Protein 4QXA (pdb70)

Secondary structure (DSSP, 8-state):
-EEEEEEEESTTSSHHHHHHHHHH-----------S-EEEEEEEEETTEEEEEEEEE---SGGGHHHHGGGTTT-SEEEEEEETT-HHHHHTHHHHHHHHHHHH--S-TTTS-EEEEEE-TT-SS-SS-HHHHHHHHHTTT---EEE--TTT-TTHHHHHHHHHHHHHHHT-/-EEEEEEEEEEE-SSSSSPPEEEEEEEEESSS-EEEEEEEGGGTTT-S-TTTGGG-GGGGT-EEEEGGGEEEEEEE--TTS--EEEEEETT----PPEE--SSSHHHHHHHHHHHHHTTT-EEES-TTSSGGG-B---EEEEEEE--

GO terms:
  GO:0042470 melanosome (C, IDA)
  GO:0030659 cytoplasmic vesicle membrane (C, IDA)
  GO:0005515 protein binding (F, IPI)
  GO:0042802 identical protein binding (F, IPI)

Sequence (319 aa):
SLFKIILLGDGGVGKSSLMNRYVTNKFDSQLFHTIGVEFLNKDLEVDGHFVTMQIWDTAGLERFRSLRTPFYRGSDCCLLTFSVDDSQSFQNLSNWKKEFIYYADVKEPESFPFVILGNKTDIKERQVSTEEAQAWCKDNGDYPYFETSAKDSTNVAAAFEEAVRRILATEDATLLYGKNNVLVQPRDDMEAVPGYLSLHQTADVMTLKWTPNQLMNGSVGDLDYEKSVYWDYAVTIRLEEIVYLHCHQQVDSGGTVVLVSQDGIQRPPFRFPKGGHLLQFLSCLENGLLPHGQLDPPLWSQRGKGKVATDYVFRIIYP

Nearest PDB structures (foldseek):
  4qxa-assembly1_A  TM=1.006E+00  e=5.273E-38  Mus musculus
  7e1t-assembly1_A  TM=9.951E-01  e=3.817E-35  Homo sapiens
  1yzl-assembly1_A  TM=9.932E-01  e=1.443E-34  Mus musculus
  2ocb-assembly1_A  TM=9.971E-01  e=3.477E-31  Homo sapiens
  5z2m-assembly1_A  TM=9.852E-01  e=1.275E-26  Mus musculus

Radius of gyration: 20.7 Å; Cα contacts (8 Å, |Δi|>4): 651; chains: 2; bounding box: 40×55×55 Å

Organism: Mus musculus (NCBI:txid10090)

InterPro domains:
  IPR001806 Small GTPase [PF00071] (9-173)
  IPR001806 Small GTPase [PS51421] (3-201)
  IPR001806 Small GTPase [SM00174] (10-175)
  IPR005225 Small GTP-binding domain [TIGR00231] (8-167)
  IPR027417 P-loop containing nucleoside triphosphate hydrolase [G3DSA:3.40.50.300] (2-179)
  IPR027417 P-loop containing nucleoside triphosphate hydrolase [SSF52540] (5-193)
  IPR041824 Rab9 [cd04116] (3-172)

Solvent-accessible surface area: 16841 Å² total; per-residue (Å²): 122,89,10,28,0,0,0,0,0,23,25,47,1,11,11,39,30,0,4,58,37,21,37,60,112,144,80,88,97,119,179,82,95,19,9,4,3,23,17,25,78,64,77,23,117,5,97,65,93,150,5,37,0,24,0,17,2,1,1,9,54,158,161,9,112,85,41,6,13,88,43,0,157,57,10,48,0,0,0,0,0,0,2,0,46,47,38,106,0,22,122,31,0,42,92,17,28,142,28,0,43,167,70,2,107,34,201,113,46,127,61,20,5,0,0,0,0,0,4,61,38,57,54,175,116,86,113,2,48,43,122,87,0,98,52,41,4,154,111,44,44,111,20,32,35,37,29,0,0,2,122,80,48,56,66,4,49,43,1,0,63,32,0,0,93,71,11,24,57,64,115,163,110,73,21,36,0,1,17,3,34,0,55,10,66,43,154,134,109,50,130,36,10,52,0,24,1,5,0,51,36,98,74,105,43,7,33,2,84,1,17,0,13,47,6,52,34,58,71,33,37,140,158,70,84,137,197,18,107,69,106,119,53,35,33,92,6,114,5,85,72,5,40,90,1,82,0,62,37,92,131,114,30,7,1,18,1,46,4,59,6,137,87,55,102,170,56,57,64,8,111,4,38,137,40,54,41,3,92,33,3,0,45,19,0,20,109,10,17,94,114,125,2,69,0,66,29,28,33,210,22,156,193,2,154,19,165,158,75,27,51,22,77,3,118,11,54,120,137

Structure (mmCIF, N/CA/C/O backbone):
data_4QXA
#
_entry.id   4QXA
#
_cell.length_a   52.776
_cell.length_b   59.944
_cell.length_c   127.840
_cell.angle_alpha   90.000
_cell.angle_beta   90.000
_cell.angle_gamma   90.000
#
_symmetry.space_group_name_H-M   'P 21 21 21'
#
loop_
_entity.id
_entity.type
_entity.pdbx_description
1 polymer 'Ras-related protein Rab-9A'
2 polymer 'Small G protein signaling modulator 1'
3 non-polymer "GUANOSINE-5'-TRIPHOSPHATE"
4 non-polymer 'MAGNESIUM ION'
5 water water
#
loop_
_atom_site.group_PDB
_atom_site.id
_atom_site.type_symbol
_atom_site.label_atom_id
_atom_site.label_alt_id
_atom_site.label_comp_id
_atom_site.label_asym_id
_atom_site.label_entity_id
_atom_site.label_seq_id
_atom_site.pdbx_PDB_ins_code
_atom_site.Cartn_x
_atom_site.Cartn_y
_atom_site.Cartn_z
_atom_site.occupancy
_atom_site.B_iso_or_equiv
_atom_site.auth_seq_id
_atom_site.auth_comp_id
_atom_site.auth_asym_id
_atom_site.auth_atom_id
_atom_site.pdbx_PDB_model_num
ATOM 1 N N . SER A 1 7 ? 11.441 35.507 -17.256 1.00 88.16 6 SER A N 1
ATOM 2 C CA . SER A 1 7 ? 11.500 34.182 -17.866 1.00 95.22 6 SER A CA 1
ATOM 3 C C . SER A 1 7 ? 10.233 33.363 -17.582 1.00 87.44 6 SER A C 1
ATOM 4 O O . SER A 1 7 ? 9.098 33.842 -17.779 1.00 71.22 6 SER A O 1
ATOM 7 N N . LEU A 1 8 ? 10.451 32.131 -17.115 1.00 76.14 7 LEU A N 1
ATOM 8 C CA . LEU A 1 8 ? 9.383 31.184 -16.819 1.00 68.49 7 LEU A CA 1
ATOM 9 C C . LEU A 1 8 ? 9.177 31.071 -15.305 1.00 55.04 7 LEU A C 1
ATOM 10 O O . LEU A 1 8 ? 10.082 30.656 -14.585 1.00 50.70 7 LEU A O 1
ATOM 15 N N . PHE A 1 9 ? 7.989 31.432 -14.825 1.00 43.37 8 PHE A N 1
ATOM 16 C CA . PHE A 1 9 ? 7.741 31.482 -13.383 1.00 41.03 8 PHE A CA 1
ATOM 17 C C . PHE A 1 9 ? 6.862 30.316 -12.930 1.00 45.46 8 PHE A C 1
ATOM 18 O O . PHE A 1 9 ? 5.646 30.333 -13.137 1.00 45.44 8 PHE A O 1
ATOM 26 N N . LYS A 1 10 ? 7.480 29.323 -12.296 1.00 33.75 9 LYS A N 1
ATOM 27 C CA . LYS A 1 10 ? 6.754 28.140 -11.839 1.00 34.47 9 LYS A CA 1
ATOM 28 C C . LYS A 1 10 ? 6.054 28.350 -10.480 1.00 37.27 9 LYS A C 1
ATOM 29 O O . LYS A 1 10 ? 6.675 28.694 -9.468 1.00 34.07 9 LYS A O 1
ATOM 35 N N . ILE A 1 11 ? 4.739 28.153 -10.502 1.00 39.53 10 ILE A N 1
ATOM 36 C CA . ILE A 1 11 ? 3.868 28.339 -9.356 1.00 35.26 10 ILE A CA 1
ATOM 37 C C . ILE A 1 11 ? 3.135 27.024 -9.079 1.00 42.45 10 ILE A C 1
ATOM 38 O O . ILE A 1 11 ? 2.512 26.441 -9.972 1.00 45.34 10 ILE A O 1
ATOM 43 N N . ILE A 1 12 ? 3.223 26.548 -7.842 1.00 35.55 11 ILE A N 1
ATOM 44 C CA . ILE A 1 12 ? 2.614 25.279 -7.479 1.00 32.24 11 ILE A CA 1
ATOM 45 C C . ILE A 1 12 ? 1.482 25.423 -6.458 1.00 29.07 11 ILE A C 1
ATOM 46 O O . ILE A 1 12 ? 1.608 26.128 -5.465 1.00 32.08 11 ILE A O 1
ATOM 51 N N . LEU A 1 13 ? 0.375 24.745 -6.712 1.00 29.77 12 LEU A N 1
ATOM 52 C CA . LEU A 1 13 ? -0.746 24.718 -5.779 1.00 28.52 12 LEU A CA 1
ATOM 53 C C . LEU A 1 13 ? -0.708 23.500 -4.859 1.00 36.66 12 LEU A C 1
ATOM 54 O O . LEU A 1 13 ? -0.737 22.375 -5.329 1.00 33.05 12 LEU A O 1
ATOM 59 N N . LEU A 1 14 ? -0.669 23.743 -3.553 1.00 29.61 13 LEU A N 1
ATOM 60 C CA . LEU A 1 14 ? -0.745 22.691 -2.542 1.00 32.57 13 LEU A CA 1
ATOM 61 C C . LEU A 1 14 ? -1.910 22.958 -1.602 1.00 32.53 13 LEU A C 1
ATOM 62 O O . LEU A 1 14 ? -2.366 24.095 -1.459 1.00 33.88 13 LEU A O 1
ATOM 67 N N . GLY A 1 15 ? -2.396 21.907 -0.958 1.00 26.61 14 GLY A N 1
ATOM 68 C CA . GLY A 1 15 ? -3.570 22.039 -0.121 1.00 27.78 14 GLY A CA 1
ATOM 69 C C . GLY A 1 15 ? -4.373 20.764 -0.056 1.00 30.33 14 GLY A C 1
ATOM 70 O O . GLY A 1 15 ? -4.295 19.949 -0.974 1.00 30.66 14 GLY A O 1
ATOM 71 N N . ASP A 1 16 ? -5.141 20.597 1.022 1.00 31.31 15 ASP A N 1
ATOM 72 C CA . ASP A 1 16 ? -5.927 19.385 1.244 1.00 27.00 15 ASP A CA 1
ATOM 73 C C . ASP A 1 16 ? -6.787 19.053 0.043 1.00 30.41 15 ASP A C 1
ATOM 74 O O . ASP A 1 16 ? -7.121 19.941 -0.756 1.00 27.21 15 ASP A O 1
ATOM 79 N N . GLY A 1 17 ? -7.128 17.774 -0.083 1.00 23.98 16 GLY A N 1
ATOM 80 C CA . GLY A 1 17 ? -8.052 17.329 -1.107 1.00 28.79 16 GLY A CA 1
ATOM 81 C C . GLY A 1 17 ? -9.349 18.111 -0.989 1.00 37.17 16 GLY A C 1
ATOM 82 O O . GLY A 1 17 ? -9.867 18.300 0.118 1.00 33.37 16 GLY A O 1
ATOM 83 N N . GLY A 1 18 ? -9.835 18.616 -2.123 1.00 26.94 17 GLY A N 1
ATOM 84 C CA . GLY A 1 18 ? -11.157 19.204 -2.203 1.00 25.79 17 GLY A CA 1
ATOM 85 C C . GLY A 1 18 ? -11.220 20.691 -1.861 1.00 30.53 17 GLY A C 1
ATOM 86 O O . GLY A 1 18 ? -12.302 21.259 -1.854 1.00 32.42 17 GLY A O 1
ATOM 87 N N . VAL A 1 19 ? -10.090 21.327 -1.564 1.00 25.34 18 VAL A N 1
ATOM 88 C CA . VAL A 1 19 ? -10.130 22.761 -1.203 1.00 33.90 18 VAL A CA 1
ATOM 89 C C . VAL A 1 19 ? -10.334 23.677 -2.405 1.00 38.68 18 VAL A C 1
ATOM 90 O O . VAL A 1 19 ? -10.697 24.832 -2.242 1.00 45.27 18 VAL A O 1
ATOM 94 N N . GLY A 1 20 ? -10.106 23.154 -3.607 1.00 35.35 19 GLY A N 1
ATOM 95 C CA . GLY A 1 20 ? -10.405 23.894 -4.809 1.00 30.48 19 GLY A CA 1
ATOM 96 C C . GLY A 1 20 ? -9.193 24.261 -5.642 1.00 29.46 19 GLY A C 1
ATOM 97 O O . GLY A 1 20 ? -9.289 25.185 -6.443 1.00 33.93 19 GLY A O 1
ATOM 98 N N . LYS A 1 21 ? -8.074 23.544 -5.475 1.00 33.09 20 LYS A N 1
ATOM 99 C CA . LYS A 1 21 ? -6.845 23.797 -6.262 1.00 28.84 20 LYS A CA 1
ATOM 100 C C . LYS A 1 21 ? -7.079 23.727 -7.786 1.00 33.76 20 LYS A C 1
ATOM 101 O O . LYS A 1 21 ? -6.712 24.639 -8.535 1.00 27.42 20 LYS A O 1
ATOM 107 N N . SER A 1 22 ? -7.729 22.659 -8.238 1.00 27.48 21 SER A N 1
ATOM 108 C CA . SER A 1 22 ? -7.979 22.501 -9.659 1.00 30.64 21 SER A CA 1
ATOM 109 C C . SER A 1 22 ? -8.960 23.542 -10.179 1.00 35.20 21 SER A C 1
ATOM 110 O O . SER A 1 22 ? -8.809 24.054 -11.289 1.00 34.47 21 SER A O 1
ATOM 113 N N . SER A 1 23 ? -9.974 23.825 -9.372 1.00 30.07 22 SER A N 1
ATOM 114 C CA . SER A 1 23 ? -10.948 24.845 -9.700 1.00 32.23 22 SER A CA 1
ATOM 115 C C . SER A 1 23 ? -10.304 26.221 -9.826 1.00 36.90 22 SER A C 1
ATOM 116 O O . SER A 1 23 ? -10.675 27.004 -10.696 1.00 34.62 22 SER A O 1
ATOM 119 N N . LEU A 1 24 ? -9.335 26.506 -8.969 1.00 32.28 23 LEU A N 1
ATOM 120 C CA . LEU A 1 24 ? -8.657 27.798 -9.030 1.00 38.93 23 LEU A CA 1
ATOM 121 C C . LEU A 1 24 ? -7.850 27.950 -10.333 1.00 30.95 23 LEU A C 1
ATOM 122 O O . LEU A 1 24 ? -7.957 28.962 -11.022 1.00 41.81 23 LEU A O 1
ATOM 127 N N . MET A 1 25 ? -7.047 26.944 -10.657 1.00 31.36 24 MET A N 1
ATOM 128 C CA . MET A 1 25 ? -6.276 26.937 -11.894 1.00 36.68 24 MET A CA 1
ATOM 129 C C . MET A 1 25 ? -7.194 27.090 -13.103 1.00 33.46 24 MET A C 1
ATOM 130 O O . MET A 1 25 ? -6.931 27.898 -13.958 1.00 38.76 24 MET A O 1
ATOM 135 N N . ASN A 1 26 ? -8.281 26.330 -13.146 1.00 32.75 25 ASN A N 1
ATOM 136 C CA . ASN A 1 26 ? -9.190 26.390 -14.277 1.00 42.31 25 ASN A CA 1
ATOM 137 C C . ASN A 1 26 ? -9.968 27.697 -14.381 1.00 42.89 25 ASN A C 1
ATOM 138 O O . ASN A 1 26 ? -10.247 28.167 -15.490 1.00 49.30 25 ASN A O 1
ATOM 143 N N . ARG A 1 27 ? -10.304 28.294 -13.236 1.00 36.33 26 ARG A N 1
ATOM 144 C CA . ARG A 1 27 ? -10.974 29.596 -13.247 1.00 36.59 26 ARG A CA 1
ATOM 145 C C . ARG A 1 27 ? -10.036 30.678 -13.785 1.00 41.48 26 ARG A C 1
ATOM 146 O O . ARG A 1 27 ? -10.440 31.536 -14.578 1.00 38.68 26 ARG A O 1
ATOM 154 N N . TYR A 1 28 ? -8.786 30.627 -13.342 1.00 39.58 27 TYR A N 1
ATOM 155 C CA . TYR A 1 28 ? -7.809 31.637 -13.715 1.00 48.22 27 TYR A CA 1
ATOM 156 C C . TYR A 1 28 ? -7.413 31.514 -15.185 1.00 49.74 27 TYR A C 1
ATOM 157 O O . TYR A 1 28 ? -7.280 32.509 -15.876 1.00 46.86 27 TYR A O 1
ATOM 166 N N . VAL A 1 29 ? -7.223 30.290 -15.653 1.00 46.21 28 VAL A N 1
ATOM 167 C CA . VAL A 1 29 ? -6.658 30.081 -16.969 1.00 46.22 28 VAL A CA 1
ATOM 168 C C . VAL A 1 29 ? -7.736 30.082 -18.047 1.00 50.78 28 VAL A C 1
ATOM 169 O O . VAL A 1 29 ? -7.516 30.613 -19.134 1.00 47.99 28 VAL A O 1
ATOM 173 N N . THR A 1 30 ? -8.897 29.499 -17.746 1.00 45.10 29 THR A N 1
ATOM 174 C CA . THR A 1 30 ? -9.917 29.274 -18.771 1.00 43.35 29 THR A CA 1
ATOM 175 C C . THR A 1 30 ? -11.247 29.933 -18.462 1.00 43.30 29 THR A C 1
ATOM 176 O O . THR A 1 30 ? -12.198 29.778 -19.223 1.00 44.15 29 THR A O 1
ATOM 180 N N . ASN A 1 31 ? -11.314 30.658 -17.346 1.00 46.17 30 ASN A N 1
ATOM 181 C CA . ASN A 1 31 ? -12.535 31.362 -16.931 1.00 49.82 30 ASN A CA 1
ATOM 182 C C . ASN A 1 31 ? -13.761 30.450 -16.836 1.00 48.38 30 ASN A C 1
ATOM 183 O O . ASN A 1 31 ? -14.895 30.869 -17.097 1.00 55.24 30 ASN A O 1
ATOM 188 N N . LYS A 1 32 ? -13.524 29.202 -16.452 1.00 46.34 31 LYS A N 1
ATOM 189 C CA . LYS A 1 32 ? -14.599 28.227 -16.360 1.00 53.61 31 LYS A CA 1
ATOM 190 C C . LYS A 1 32 ? -14.652 27.569 -14.977 1.00 46.85 31 LYS A C 1
ATOM 191 O O . LYS A 1 32 ? -13.630 27.434 -14.311 1.00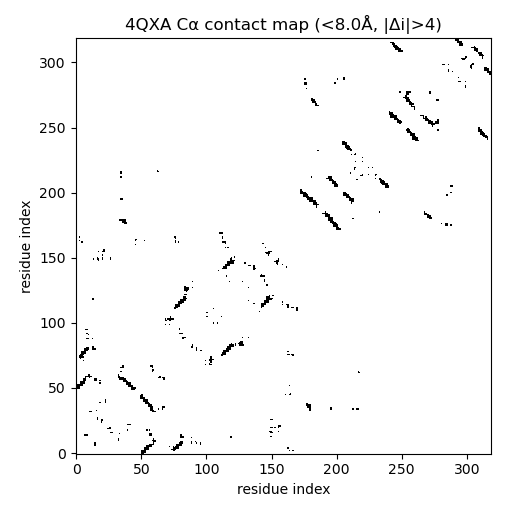 40.54 31 LYS A O 1
ATOM 197 N N . PHE A 1 33 ? -15.851 27.176 -14.553 1.00 43.87 32 PHE A N 1
ATOM 198 C CA . PHE A 1 33 ? -16.041 26.497 -13.278 1.00 44.14 32 PHE A CA 1
ATOM 199 C C . PHE A 1 33 ? -16.889 25.234 -13.436 1.00 41.19 32 PHE A C 1
ATOM 200 O O . PHE A 1 33 ? -17.967 25.269 -14.028 1.00 42.28 32 PHE A O 1
ATOM 208 N N . ASP A 1 34 ? -16.404 24.135 -12.865 1.00 40.52 33 ASP A N 1
ATOM 209 C CA . ASP A 1 34 ? -17.126 22.868 -12.843 1.00 44.31 33 ASP A CA 1
ATOM 210 C C . ASP A 1 34 ? -17.438 22.435 -11.403 1.00 42.28 33 ASP A C 1
ATOM 211 O O . ASP A 1 34 ? -16.558 22.404 -10.556 1.00 38.48 33 ASP A O 1
ATOM 216 N N . SER A 1 35 ? -18.687 22.085 -11.132 1.00 41.24 34 SER A N 1
ATOM 217 C CA . SER A 1 35 ? -19.071 21.693 -9.782 1.00 48.26 34 SER A CA 1
ATOM 218 C C . SER A 1 35 ? -18.682 20.250 -9.430 1.00 51.67 34 SER A C 1
ATOM 219 O O . SER A 1 35 ? -18.795 19.839 -8.272 1.00 48.21 34 SER A O 1
ATOM 222 N N . GLN A 1 36 ? -18.216 19.495 -10.423 1.00 46.05 35 GLN A N 1
ATOM 223 C CA . GLN A 1 36 ? -18.066 18.040 -10.300 1.00 47.32 35 GLN A CA 1
ATOM 224 C C . GLN A 1 36 ? -16.955 17.562 -9.347 1.00 49.04 35 GLN A C 1
ATOM 225 O O . GLN A 1 36 ? -15.922 18.218 -9.190 1.00 45.16 35 GLN A O 1
ATOM 231 N N . LEU A 1 37 ? -17.181 16.399 -8.733 1.00 43.41 36 LEU A N 1
ATOM 232 C CA . LEU A 1 37 ? -16.239 15.791 -7.790 1.00 38.66 36 LEU A CA 1
ATOM 233 C C . LEU A 1 37 ? -15.222 14.862 -8.444 1.00 36.25 36 LEU A C 1
ATOM 234 O O . LEU A 1 37 ? -15.572 13.802 -8.948 1.00 46.47 36 LEU A O 1
ATOM 239 N N . PHE A 1 38 ? -13.960 15.269 -8.443 1.00 38.63 37 PHE A N 1
ATOM 240 C CA . PHE A 1 38 ? -12.889 14.380 -8.863 1.00 34.54 37 PHE A CA 1
ATOM 241 C C . PHE A 1 38 ? -11.581 14.751 -8.175 1.00 32.70 37 PHE A C 1
ATOM 242 O O . PHE A 1 38 ? -11.081 15.874 -8.293 1.00 33.10 37 PHE A O 1
ATOM 250 N N . HIS A 1 39 ? -11.019 13.793 -7.459 1.00 26.01 38 HIS A N 1
ATOM 251 C CA . HIS A 1 39 ? -9.723 14.006 -6.830 1.00 29.88 38 HIS A CA 1
ATOM 252 C C . HIS A 1 39 ? -8.632 13.888 -7.881 1.00 26.11 38 HIS A C 1
ATOM 253 O O . HIS A 1 39 ? -8.551 12.895 -8.576 1.00 27.98 38 HIS A O 1
ATOM 260 N N . THR A 1 40 ? -7.798 14.900 -7.989 1.00 29.81 39 THR A N 1
ATOM 261 C CA . THR A 1 40 ? -6.648 14.851 -8.869 1.00 25.23 39 THR A CA 1
ATOM 262 C C . THR A 1 40 ? -5.723 13.749 -8.423 1.00 31.86 39 THR A C 1
ATOM 263 O O . T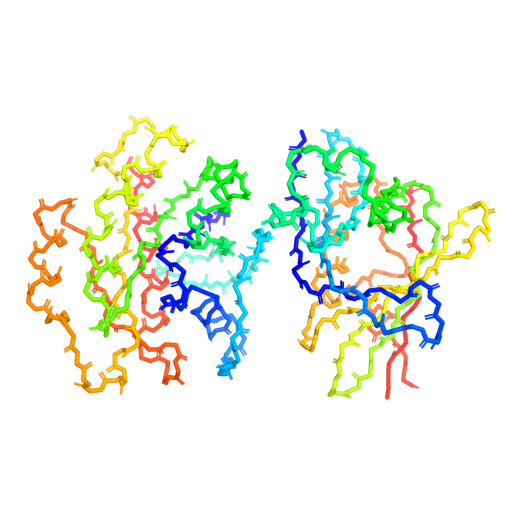HR A 1 40 ? -5.431 13.602 -7.256 1.00 37.73 39 THR A O 1
ATOM 267 N N . ILE A 1 41 ? -5.291 12.947 -9.375 1.00 32.15 40 ILE A N 1
ATOM 268 C CA . ILE A 1 41 ? -4.407 11.866 -9.053 1.00 25.93 40 ILE A CA 1
ATOM 269 C C . ILE A 1 41 ? -3.021 12.316 -9.468 1.00 38.71 40 ILE A C 1
ATOM 270 O O . ILE A 1 41 ? -2.180 12.651 -8.633 1.00 32.69 40 ILE A O 1
ATOM 275 N N . GLY A 1 42 ? -2.799 12.351 -10.775 1.00 32.22 41 GLY A N 1
ATOM 276 C CA . GLY A 1 42 ? -1.535 12.794 -11.305 1.00 22.68 41 GLY A CA 1
ATOM 277 C C . GLY A 1 42 ? -1.500 14.309 -11.462 1.00 28.11 41 GLY A C 1
ATOM 278 O O . GLY A 1 42 ? -2.506 14.990 -11.623 1.00 29.78 41 GLY A O 1
ATOM 279 N N . VAL A 1 43 ? -0.294 14.820 -11.423 1.00 18.64 42 VAL A N 1
ATOM 280 C CA . VAL A 1 43 ? 0.016 16.226 -11.660 1.00 23.39 42 VAL A CA 1
ATOM 281 C C . VAL A 1 43 ? -0.346 16.756 -13.087 1.00 31.90 42 VAL A C 1
ATOM 282 O O . VAL A 1 43 ? -0.326 16.006 -14.065 1.00 31.98 42 VAL A O 1
ATOM 286 N N . GLU A 1 44 ? -0.701 18.039 -13.181 1.00 29.47 43 GLU A N 1
ATOM 287 C CA . GLU A 1 44 ? -1.010 18.708 -14.446 1.00 32.70 43 GLU A CA 1
ATOM 288 C C . GLU A 1 44 ? -0.492 20.131 -14.364 1.00 37.19 43 GLU A C 1
ATOM 289 O O . GLU A 1 44 ? -0.318 20.670 -13.269 1.00 31.69 43 GLU A O 1
ATOM 295 N N . PHE A 1 45 ? -0.245 20.754 -15.511 1.00 29.37 44 PHE A N 1
ATOM 296 C CA . PHE A 1 45 ? 0.071 22.183 -15.517 1.00 32.87 44 PHE A CA 1
ATOM 297 C C . PHE A 1 45 ? -0.490 22.890 -16.725 1.00 38.06 44 PHE A C 1
ATOM 298 O O . PHE A 1 45 ? -0.737 22.258 -17.749 1.00 42.91 44 PHE A O 1
ATOM 306 N N . LEU A 1 46 ? -0.707 24.199 -16.576 1.00 39.01 45 LEU A N 1
ATOM 307 C CA . LEU A 1 46 ? -1.161 25.065 -17.659 1.00 46.58 45 LEU A CA 1
ATOM 308 C C . LEU A 1 46 ? -0.277 26.289 -17.712 1.00 44.32 45 LEU A C 1
ATOM 309 O O . LEU A 1 46 ? 0.216 26.743 -16.678 1.00 48.22 45 LEU A O 1
ATOM 314 N N . ASN A 1 47 ? -0.069 26.822 -18.911 1.00 51.07 46 ASN A N 1
ATOM 315 C CA . ASN A 1 47 ? 0.662 28.077 -19.051 1.00 53.49 46 ASN A CA 1
ATOM 316 C C . ASN A 1 47 ? -0.256 29.266 -19.193 1.00 47.92 46 ASN A C 1
ATOM 317 O O . ASN A 1 47 ? -1.394 29.146 -19.649 1.00 45.57 46 ASN A O 1
ATOM 322 N N . LYS A 1 48 ? 0.229 30.411 -18.740 1.00 39.09 47 LYS A N 1
ATOM 323 C CA . LYS A 1 48 ? -0.502 31.642 -18.917 1.00 44.40 47 LYS A CA 1
ATOM 324 C C . LYS A 1 48 ? 0.474 32.806 -18.960 1.00 49.94 47 LYS A C 1
ATOM 325 O O . LYS A 1 48 ? 1.381 32.905 -18.131 1.00 47.28 47 LYS A O 1
ATOM 331 N N . ASP A 1 49 ? 0.298 33.669 -19.950 1.00 50.78 48 ASP A N 1
ATOM 332 C CA . ASP A 1 49 ? 1.120 34.864 -20.058 1.00 45.64 48 ASP A CA 1
ATOM 333 C C . ASP A 1 49 ? 0.368 36.031 -19.493 1.00 51.11 48 ASP A C 1
ATOM 334 O O . ASP A 1 49 ? -0.850 36.114 -19.614 1.00 65.41 48 ASP A O 1
ATOM 339 N N . LEU A 1 50 ? 1.105 36.935 -18.870 1.00 47.01 49 LEU A N 1
ATOM 340 C CA . LEU A 1 50 ? 0.538 38.195 -18.438 1.00 58.52 49 LEU A CA 1
ATOM 341 C C . LEU A 1 50 ? 1.643 39.190 -18.177 1.00 55.25 49 LEU A C 1
ATOM 342 O O . LEU A 1 50 ? 2.815 38.826 -18.147 1.00 56.39 49 LEU A O 1
ATOM 347 N N . GLU A 1 51 ? 1.259 40.445 -17.980 1.00 61.92 50 GLU A N 1
ATOM 348 C CA . GLU A 1 51 ? 2.211 41.486 -17.646 1.00 65.84 50 GLU A CA 1
ATOM 349 C C . GLU A 1 51 ? 1.986 41.942 -16.216 1.00 64.90 50 GLU A C 1
ATOM 350 O O . GLU A 1 51 ? 0.850 42.070 -15.768 1.00 63.58 50 GLU A O 1
ATOM 356 N N . VAL A 1 52 ? 3.077 42.163 -15.493 1.00 70.09 51 VAL A N 1
ATOM 357 C CA . VAL A 1 52 ? 2.999 42.560 -14.098 1.00 70.86 51 VAL A CA 1
ATOM 358 C C . VAL A 1 52 ? 4.044 43.623 -13.817 1.00 76.42 51 VAL A C 1
ATOM 359 O O . VAL A 1 52 ? 5.236 43.392 -14.016 1.00 74.51 51 VAL A O 1
ATOM 363 N N . ASP A 1 53 ? 3.580 44.786 -13.366 1.00 81.10 52 ASP A N 1
ATOM 364 C CA . ASP A 1 53 ? 4.452 45.899 -13.020 1.00 77.80 52 ASP A CA 1
ATOM 365 C C . ASP A 1 53 ? 5.450 46.135 -14.141 1.00 78.19 52 ASP A C 1
ATOM 366 O O . ASP A 1 53 ? 6.628 46.383 -13.898 1.00 86.11 52 ASP A O 1
ATOM 371 N N . GLY A 1 54 ? 4.975 46.023 -15.375 1.00 75.18 53 GLY A N 1
ATOM 372 C CA . GLY A 1 54 ? 5.815 46.266 -16.527 1.00 74.98 53 GLY A CA 1
ATOM 373 C C . GLY A 1 54 ? 6.727 45.107 -16.884 1.00 74.05 53 GLY A C 1
ATOM 374 O O . GLY A 1 54 ? 7.657 45.263 -17.675 1.00 81.50 53 GLY A O 1
ATOM 375 N N . HIS A 1 55 ? 6.476 43.942 -16.300 1.00 61.22 54 HIS A N 1
ATOM 376 C CA . HIS A 1 55 ? 7.229 42.754 -16.667 1.00 57.11 54 HIS A CA 1
ATOM 377 C C . HIS A 1 55 ? 6.312 41.803 -17.421 1.00 60.28 54 HIS A C 1
ATOM 378 O O . HIS A 1 55 ? 5.263 41.409 -16.909 1.00 63.30 54 HIS A O 1
ATOM 385 N N . PHE A 1 56 ? 6.705 41.429 -18.633 1.00 57.52 55 PHE A N 1
ATOM 386 C CA . PHE A 1 56 ? 5.972 40.412 -19.380 1.00 59.68 55 PHE A CA 1
ATOM 387 C C . PHE A 1 56 ? 6.512 39.026 -19.070 1.00 52.11 55 PHE A C 1
ATOM 388 O O . PHE A 1 56 ? 7.700 38.745 -19.239 1.00 56.57 55 PHE A O 1
ATOM 396 N N . VAL A 1 57 ? 5.611 38.151 -18.650 1.00 49.14 56 VAL A N 1
ATOM 397 C CA . VAL A 1 57 ? 5.987 36.941 -17.955 1.00 46.31 56 VAL A CA 1
ATOM 398 C C . VAL A 1 57 ? 5.193 35.721 -18.423 1.00 49.74 56 VAL A C 1
ATOM 399 O O . VAL A 1 57 ? 4.016 35.828 -18.777 1.00 54.70 56 VAL A O 1
ATOM 403 N N . THR A 1 58 ? 5.846 34.565 -18.449 1.00 36.45 57 THR A N 1
ATOM 404 C CA . THR A 1 58 ? 5.112 33.325 -18.619 1.00 35.67 57 THR A CA 1
ATOM 405 C C . THR A 1 58 ? 5.042 32.548 -17.311 1.00 46.92 57 THR A C 1
ATOM 406 O O . THR A 1 58 ? 6.053 32.063 -16.794 1.00 49.90 57 THR A O 1
ATOM 410 N N . MET A 1 59 ? 3.843 32.425 -16.766 1.00 49.85 58 MET A N 1
ATOM 411 C CA . MET A 1 59 ? 3.693 31.581 -15.597 1.00 47.10 58 MET A CA 1
ATOM 412 C C . MET A 1 59 ? 3.251 30.173 -15.979 1.00 46.10 58 MET A C 1
ATOM 413 O O . MET A 1 59 ? 2.515 29.952 -16.943 1.00 49.25 58 MET A O 1
ATOM 418 N N . GLN A 1 60 ? 3.745 29.215 -15.215 1.00 42.65 59 GLN A N 1
ATOM 419 C CA . GLN A 1 60 ? 3.390 27.837 -15.405 1.00 39.09 59 GLN A CA 1
ATOM 420 C C . GLN A 1 60 ? 2.804 27.367 -14.088 1.00 40.25 59 GLN A C 1
ATOM 421 O O . GLN A 1 60 ? 3.522 27.250 -13.090 1.00 36.74 59 GLN A O 1
ATOM 427 N N . ILE A 1 61 ? 1.500 27.108 -14.098 1.00 38.10 60 ILE A N 1
ATOM 428 C CA . ILE A 1 61 ? 0.766 26.703 -12.908 1.00 32.78 60 ILE A CA 1
ATOM 429 C C . ILE A 1 61 ? 0.654 25.197 -12.741 1.00 34.62 60 ILE A C 1
ATOM 430 O O . ILE A 1 61 ? 0.041 24.525 -13.566 1.00 40.34 60 ILE A O 1
ATOM 435 N N . TRP A 1 62 ? 1.224 24.675 -11.658 1.00 30.63 61 TRP A N 1
ATOM 436 C CA . TRP A 1 62 ? 1.185 23.237 -11.408 1.00 27.15 61 TRP A CA 1
ATOM 437 C C . TRP A 1 62 ? 0.111 22.846 -10.407 1.00 36.12 61 TRP A C 1
ATOM 438 O O . TRP A 1 62 ? 0.096 23.296 -9.257 1.00 30.60 61 TRP A O 1
ATOM 449 N N . ASP A 1 63 ? -0.791 21.996 -10.872 1.00 31.91 62 ASP A N 1
ATOM 450 C CA . ASP A 1 63 ? -1.861 21.478 -10.060 1.00 26.14 62 ASP A CA 1
ATOM 451 C C . ASP A 1 63 ? -1.450 20.113 -9.513 1.00 38.08 62 ASP A C 1
ATOM 452 O O . ASP A 1 63 ? -0.826 19.324 -10.230 1.00 28.81 62 ASP A O 1
ATOM 457 N N . THR A 1 64 ? -1.800 19.835 -8.252 1.00 35.80 63 THR A N 1
ATOM 458 C CA . THR A 1 64 ? -1.341 18.611 -7.589 1.00 30.63 63 THR A CA 1
ATOM 459 C C . THR A 1 64 ? -2.451 17.884 -6.851 1.00 25.32 63 THR A C 1
ATOM 460 O O . THR A 1 64 ? -3.516 18.416 -6.620 1.00 24.13 63 THR A O 1
ATOM 464 N N . ALA A 1 65 ? -2.183 16.647 -6.476 1.00 30.10 64 ALA A N 1
ATOM 465 C CA . ALA A 1 65 ? -3.098 15.886 -5.649 1.00 27.60 64 ALA A CA 1
ATOM 466 C C . ALA A 1 65 ? -3.036 16.397 -4.193 1.00 33.76 64 ALA A C 1
ATOM 467 O O . ALA A 1 65 ? -1.959 16.535 -3.627 1.00 31.36 64 ALA A O 1
ATOM 469 N N . GLY A 1 66 ? -4.192 16.707 -3.614 1.00 26.85 65 GLY A N 1
ATOM 470 C CA . GLY A 1 66 ? -4.290 17.080 -2.221 1.00 20.72 65 GLY A CA 1
ATOM 471 C C . GLY A 1 66 ? -4.323 15.898 -1.256 1.00 31.41 65 GLY A C 1
ATOM 472 O O . GLY A 1 66 ? -3.908 16.040 -0.120 1.00 40.03 65 GLY A O 1
ATOM 473 N N . LEU A 1 67 ? -4.820 14.741 -1.697 1.00 27.62 66 LEU A N 1
ATOM 474 C CA . LEU A 1 67 ? -4.949 13.576 -0.817 1.00 32.89 66 LEU A CA 1
ATOM 475 C C . LEU A 1 67 ? -3.607 13.045 -0.299 1.00 37.54 66 LEU A C 1
ATOM 476 O O . LEU A 1 67 ? -2.643 12.896 -1.047 1.00 31.76 66 LEU A O 1
ATOM 481 N N . GLU A 1 68 ? -3.555 12.774 0.997 1.00 31.51 67 GLU A N 1
ATOM 482 C CA . GLU A 1 68 ? -2.359 12.218 1.634 1.00 48.07 67 GLU A CA 1
ATOM 483 C C . GLU A 1 68 ? -1.771 11.019 0.883 1.00 45.25 67 GLU A C 1
ATOM 484 O O . GLU A 1 68 ? -0.562 10.918 0.707 1.00 44.63 67 GLU A O 1
ATOM 490 N N . ARG A 1 69 ? -2.643 10.134 0.418 1.00 43.20 68 ARG A N 1
ATOM 491 C CA . ARG A 1 69 ? -2.235 8.904 -0.245 1.00 40.06 68 ARG A CA 1
ATOM 492 C C . ARG A 1 69 ? -1.557 9.133 -1.598 1.00 46.25 68 ARG A C 1
ATOM 493 O O . ARG A 1 69 ? -0.941 8.222 -2.138 1.00 41.49 68 ARG A O 1
ATOM 501 N N . PHE A 1 70 ? -1.707 10.327 -2.170 1.00 37.94 69 PHE A N 1
ATOM 502 C CA . PHE A 1 70 ? -1.158 10.598 -3.484 1.00 32.36 69 PHE A CA 1
ATOM 503 C C . PHE A 1 70 ? 0.133 11.396 -3.392 1.00 34.41 69 PHE A C 1
ATOM 504 O O . PHE A 1 70 ? 0.602 11.959 -4.385 1.00 34.11 69 PHE A O 1
ATOM 512 N N . ARG A 1 71 ? 0.705 11.428 -2.196 1.00 31.54 70 ARG A N 1
ATOM 513 C CA . ARG A 1 71 ? 1.863 12.266 -1.927 1.00 34.31 70 ARG A CA 1
ATOM 514 C C . ARG A 1 71 ? 3.037 12.000 -2.859 1.00 35.42 70 ARG A C 1
ATOM 515 O O . ARG A 1 71 ? 3.724 12.913 -3.291 1.00 39.20 70 ARG A O 1
ATOM 523 N N . SER A 1 72 ? 3.268 10.736 -3.168 1.00 44.44 71 SER A N 1
ATOM 524 C CA . SER A 1 72 ? 4.403 10.391 -4.000 1.00 46.61 71 SER A CA 1
ATOM 525 C C . SER A 1 72 ? 4.177 10.819 -5.467 1.00 39.31 71 SER A C 1
ATOM 526 O O . SER A 1 72 ? 5.111 10.855 -6.259 1.00 34.51 71 SER A O 1
ATOM 529 N N . LEU A 1 73 ? 2.945 11.174 -5.816 1.00 32.69 72 LEU A N 1
ATOM 530 C CA . LEU A 1 73 ? 2.668 11.630 -7.176 1.00 39.89 72 LEU A CA 1
ATOM 531 C C . LEU A 1 73 ? 2.881 13.134 -7.333 1.00 41.23 72 LEU A C 1
ATOM 532 O O . LEU A 1 73 ? 2.947 13.618 -8.455 1.00 36.51 72 LEU A O 1
ATOM 537 N N . ARG A 1 74 ? 3.015 13.873 -6.231 1.00 33.01 73 ARG A N 1
ATOM 538 C CA . ARG A 1 74 ? 3.207 15.332 -6.343 1.00 34.11 73 ARG A CA 1
ATOM 539 C C . ARG A 1 74 ? 4.633 15.816 -5.970 1.00 28.15 73 ARG A C 1
ATOM 540 O O . ARG A 1 74 ? 5.186 16.706 -6.612 1.00 25.49 73 ARG A O 1
ATOM 548 N N . THR A 1 75 ? 5.217 15.224 -4.934 1.00 28.95 74 THR A N 1
ATOM 549 C CA . THR A 1 75 ? 6.491 15.705 -4.398 1.00 30.76 74 THR A CA 1
ATOM 550 C C . THR A 1 75 ? 7.686 15.810 -5.356 1.00 31.41 74 THR A C 1
ATOM 551 O O . THR A 1 75 ? 8.533 16.679 -5.155 1.00 38.05 74 THR A O 1
ATOM 555 N N . PRO A 1 76 ? 7.779 14.933 -6.388 1.00 37.11 75 PRO A N 1
ATOM 556 C CA . PRO A 1 76 ? 8.890 15.086 -7.344 1.00 33.82 75 PRO A CA 1
ATOM 557 C C . PRO A 1 76 ? 8.870 16.421 -8.127 1.00 34.60 75 PRO A C 1
ATOM 558 O O . PRO A 1 76 ? 9.868 16.850 -8.710 1.00 39.70 75 PRO A O 1
ATOM 562 N N . PHE A 1 77 ? 7.737 17.097 -8.092 1.00 29.55 76 PHE A N 1
ATOM 563 C CA . PHE A 1 77 ? 7.554 18.321 -8.853 1.00 29.49 76 PHE A CA 1
ATOM 564 C C . PHE A 1 77 ? 7.618 19.593 -7.999 1.00 37.50 76 PHE A C 1
ATOM 565 O O . PHE A 1 77 ? 7.377 20.683 -8.501 1.00 35.37 76 PHE A O 1
ATOM 573 N N . TYR A 1 78 ? 7.937 19.450 -6.714 1.00 32.90 77 TYR A N 1
ATOM 574 C CA . TYR A 1 78 ? 8.105 20.607 -5.851 1.00 28.88 77 TYR A CA 1
ATOM 575 C C . TYR A 1 78 ? 9.354 21.357 -6.271 1.00 35.12 77 TYR A C 1
ATOM 576 O O . TYR A 1 78 ? 9.360 22.591 -6.356 1.00 30.47 77 TYR A O 1
ATOM 585 N N . ARG A 1 79 ? 10.413 20.595 -6.530 1.00 31.07 78 ARG A N 1
ATOM 586 C CA . ARG A 1 79 ? 11.697 21.173 -6.899 1.00 34.91 78 ARG A CA 1
ATOM 587 C C . ARG A 1 79 ? 11.576 22.125 -8.106 1.00 43.55 78 ARG A C 1
ATOM 588 O O . ARG A 1 79 ? 10.776 21.894 -9.022 1.00 38.21 78 ARG A O 1
ATOM 596 N N . GLY A 1 80 ? 12.338 23.217 -8.078 1.00 43.86 79 GLY A N 1
ATOM 597 C CA . GLY A 1 80 ? 12.257 24.228 -9.120 1.00 42.27 79 GLY A CA 1
ATOM 598 C C . GLY A 1 80 ? 11.087 25.204 -9.032 1.00 45.32 79 GLY A C 1
ATOM 599 O O . GLY A 1 80 ? 11.025 26.132 -9.826 1.00 40.31 79 GLY A O 1
ATOM 600 N N . SER A 1 81 ? 10.162 25.011 -8.089 1.00 41.32 80 SER A N 1
ATOM 601 C CA . SER A 1 81 ? 9.044 25.941 -7.941 1.00 35.72 80 SER A CA 1
ATOM 602 C C . SER A 1 81 ? 9.570 27.313 -7.545 1.00 41.76 80 SER A C 1
ATOM 603 O O . SER A 1 81 ? 10.524 27.413 -6.779 1.00 45.85 80 SER A O 1
ATOM 606 N N . ASP A 1 82 ? 8.959 28.372 -8.073 1.00 42.07 81 ASP A N 1
ATOM 607 C CA . ASP A 1 82 ? 9.354 29.728 -7.693 1.00 40.06 81 ASP A CA 1
ATOM 608 C C . ASP A 1 82 ? 8.446 30.317 -6.609 1.00 37.53 81 ASP A C 1
ATOM 609 O O . ASP A 1 82 ? 8.874 31.138 -5.811 1.00 38.20 81 ASP A O 1
ATOM 614 N N . CYS A 1 83 ? 7.191 29.896 -6.590 1.00 34.15 82 CYS A N 1
ATOM 615 C CA . CYS A 1 83 ? 6.263 30.344 -5.568 1.00 36.51 82 CYS A CA 1
ATOM 616 C C . CYS A 1 83 ? 5.305 29.211 -5.258 1.00 39.78 82 CYS A C 1
ATOM 617 O O . CYS A 1 83 ? 4.937 28.441 -6.148 1.00 41.78 82 CYS A O 1
ATOM 620 N N . CYS A 1 84 ? 4.913 29.110 -3.993 1.00 37.81 83 CYS A N 1
ATOM 621 C CA . CYS A 1 84 ? 3.950 28.108 -3.574 1.00 31.83 83 CYS A CA 1
ATOM 622 C C . CYS A 1 84 ? 2.647 28.774 -3.134 1.00 42.70 83 CYS A C 1
ATOM 623 O O . CYS A 1 84 ? 2.655 29.678 -2.284 1.00 37.45 83 CYS A O 1
ATOM 626 N N . LEU A 1 85 ? 1.541 28.367 -3.760 1.00 38.72 84 LEU A N 1
ATOM 627 C CA . LEU A 1 85 ? 0.211 28.761 -3.307 1.00 36.03 84 LEU A CA 1
ATOM 628 C C . LEU A 1 85 ? -0.375 27.704 -2.375 1.00 41.37 84 LEU A C 1
ATOM 629 O O . LEU A 1 85 ? -0.861 26.672 -2.844 1.00 39.99 84 LEU A O 1
ATOM 634 N N . LEU A 1 86 ? -0.323 27.957 -1.066 1.00 40.67 85 LEU A N 1
ATOM 635 C CA . LEU A 1 86 ? -0.897 27.033 -0.084 1.00 38.80 85 LEU A CA 1
ATOM 636 C C . LEU A 1 86 ? -2.382 27.332 0.043 1.00 35.38 85 LEU A C 1
ATOM 637 O O . LEU A 1 86 ? -2.780 28.440 0.352 1.00 33.90 85 LEU A O 1
ATOM 642 N N . THR A 1 87 ? -3.207 26.332 -0.175 1.00 32.77 86 THR A N 1
ATOM 643 C CA . THR A 1 87 ? -4.629 26.572 -0.290 1.00 29.49 86 THR A CA 1
ATOM 644 C C . THR A 1 87 ? -5.393 25.833 0.785 1.00 30.90 86 THR A C 1
ATOM 645 O O . THR A 1 87 ? -5.111 24.667 1.075 1.00 31.32 86 THR A O 1
ATOM 649 N N . PHE A 1 88 ? -6.375 26.510 1.365 1.00 30.29 87 PHE A N 1
ATOM 650 C CA . PHE A 1 88 ? -7.342 25.845 2.218 1.00 26.30 87 PHE A CA 1
ATOM 651 C C . PHE A 1 88 ? -8.715 26.376 1.849 1.00 29.77 87 PHE A C 1
ATOM 652 O O . PHE A 1 88 ? -8.848 27.285 1.029 1.00 37.77 87 PHE A O 1
ATOM 660 N N . SER A 1 89 ? -9.734 25.777 2.427 1.00 27.68 88 SER A N 1
ATOM 661 C CA . SER A 1 89 ? -11.096 26.188 2.191 1.00 28.60 88 SER A CA 1
ATOM 662 C C . SER A 1 89 ? -11.641 26.777 3.487 1.00 33.34 88 SER A C 1
ATOM 663 O O . SER A 1 89 ? -11.392 26.244 4.570 1.00 33.75 88 SER A O 1
ATOM 666 N N . VAL A 1 90 ? -12.396 27.862 3.377 1.00 37.52 89 VAL A N 1
ATOM 667 C CA . VAL A 1 90 ? -12.893 28.574 4.556 1.00 38.04 89 VAL A CA 1
ATOM 668 C C . VAL A 1 90 ? -14.032 27.823 5.246 1.00 47.31 89 VAL A C 1
ATOM 669 O O . VAL A 1 90 ? -14.399 28.140 6.387 1.00 50.33 89 VAL A O 1
ATOM 673 N N . ASP A 1 91 ? -14.591 26.827 4.560 1.00 48.28 90 ASP A N 1
ATOM 674 C CA . ASP A 1 91 ? -15.632 25.992 5.163 1.00 45.36 90 ASP A CA 1
ATOM 675 C C . ASP A 1 91 ? -15.085 24.681 5.711 1.00 42.37 90 ASP A C 1
ATOM 676 O O . ASP A 1 91 ? -15.855 23.771 6.016 1.00 45.02 90 ASP A O 1
ATOM 681 N N . ASP A 1 92 ? -13.759 24.608 5.848 1.00 40.74 91 ASP A N 1
ATOM 682 C CA . ASP A 1 92 ? -13.060 23.387 6.260 1.00 43.17 91 ASP A CA 1
ATOM 683 C C . ASP A 1 92 ? -11.891 23.682 7.220 1.00 46.75 91 ASP A C 1
ATOM 684 O O . ASP A 1 92 ? -10.750 23.873 6.779 1.00 40.65 91 ASP A O 1
ATOM 689 N N . SER A 1 93 ? -12.164 23.674 8.527 1.00 40.07 92 SER A N 1
ATOM 690 C CA . SER A 1 93 ? -11.147 24.044 9.517 1.00 39.75 92 SER A CA 1
ATOM 691 C C . SER A 1 93 ? -9.922 23.116 9.480 1.00 34.09 92 SER A C 1
ATOM 692 O O . SER A 1 93 ? -8.789 23.542 9.691 1.00 39.26 92 SER A O 1
ATOM 695 N N . GLN A 1 94 ? -10.160 21.842 9.207 1.00 33.93 93 GLN A N 1
ATOM 696 C CA . GLN A 1 94 ? -9.073 20.885 9.095 1.00 38.36 93 GLN A CA 1
ATOM 697 C C . GLN A 1 94 ? -8.053 21.311 8.013 1.00 41.88 93 GLN A C 1
ATOM 698 O O . GLN A 1 94 ? -6.829 21.274 8.234 1.00 38.67 93 GLN A O 1
ATOM 704 N N . SER A 1 95 ? -8.562 21.750 6.862 1.00 34.69 94 SER A N 1
ATOM 705 C CA . SER A 1 95 ? -7.684 22.152 5.766 1.00 30.94 94 SER A CA 1
ATOM 706 C C . SER A 1 95 ? -6.871 23.364 6.181 1.00 37.61 94 SER A C 1
ATOM 707 O O . SER A 1 95 ? -5.697 23.478 5.829 1.00 36.64 94 SER A O 1
ATOM 710 N N . PHE A 1 96 ? -7.494 24.252 6.957 1.00 37.99 95 PHE A N 1
ATOM 711 C CA . PHE A 1 96 ? -6.782 25.408 7.503 1.00 29.36 95 PHE A CA 1
ATOM 712 C C . PHE A 1 96 ? -5.705 24.970 8.494 1.00 35.91 95 PHE A C 1
ATOM 713 O O . PHE A 1 96 ? -4.579 25.446 8.441 1.00 37.75 95 PHE A O 1
ATOM 721 N N . GLN A 1 97 ? -6.049 24.037 9.379 1.00 41.69 96 GLN A N 1
ATOM 722 C CA . GLN A 1 97 ? -5.121 23.571 10.404 1.00 45.62 96 GLN A CA 1
ATOM 723 C C . GLN A 1 97 ? -3.917 22.840 9.806 1.00 47.26 96 GLN A C 1
ATOM 724 O O . GLN A 1 97 ? -2.874 22.702 10.457 1.00 37.49 96 GLN A O 1
ATOM 730 N N . ASN A 1 98 ? -4.077 22.368 8.573 1.00 37.37 97 ASN A N 1
ATOM 731 C CA . ASN A 1 9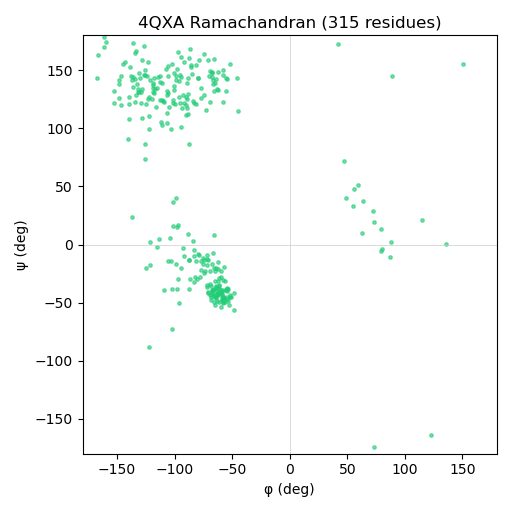8 ? -3.019 21.635 7.875 1.00 48.55 97 ASN A CA 1
ATOM 732 C C . ASN A 1 98 ? -1.964 22.524 7.185 1.00 40.84 97 ASN A C 1
ATOM 733 O O . ASN A 1 98 ? -0.977 22.020 6.648 1.00 41.41 97 ASN A O 1
ATOM 738 N N . LEU A 1 99 ? -2.165 23.836 7.213 1.00 40.04 98 LEU A N 1
ATOM 739 C CA . LEU A 1 99 ? -1.268 24.758 6.511 1.00 38.68 98 LEU A CA 1
ATOM 740 C C . LEU A 1 99 ? 0.201 24.577 6.883 1.00 41.00 98 LEU A C 1
ATOM 741 O O . LEU A 1 99 ? 1.060 24.458 6.005 1.00 35.86 98 LEU A O 1
ATOM 746 N N . SER A 1 100 ? 0.484 24.524 8.181 1.00 32.55 99 SER A N 1
ATOM 747 C CA . SER A 1 100 ? 1.848 24.286 8.654 1.00 39.71 99 SER A CA 1
ATOM 748 C C . SER A 1 100 ? 2.465 23.024 8.079 1.00 39.20 99 SER A C 1
ATOM 749 O O . SER A 1 100 ? 3.606 23.037 7.639 1.00 46.71 99 SER A O 1
ATOM 752 N N . ASN A 1 101 ? 1.714 21.930 8.114 1.00 41.36 100 ASN A N 1
ATOM 753 C CA . ASN A 1 101 ? 2.192 20.668 7.578 1.00 39.66 100 ASN A CA 1
ATOM 754 C C . ASN A 1 101 ? 2.449 20.768 6.082 1.00 38.41 100 ASN A C 1
ATOM 755 O O . ASN A 1 101 ? 3.408 20.190 5.581 1.00 37.76 100 ASN A O 1
ATOM 760 N N . TRP A 1 102 ? 1.599 21.513 5.377 1.00 34.43 101 TRP A N 1
ATOM 761 C CA . TRP A 1 102 ? 1.824 21.745 3.951 1.00 36.94 101 TRP A CA 1
ATOM 762 C C . TRP A 1 102 ? 3.109 22.521 3.704 1.00 40.03 101 TRP A C 1
ATOM 763 O O . TRP A 1 102 ? 3.890 22.160 2.824 1.00 36.13 101 TRP A O 1
ATOM 774 N N . LYS A 1 103 ? 3.341 23.567 4.498 1.00 37.36 102 LYS A N 1
ATOM 775 C CA . LYS A 1 103 ? 4.556 24.346 4.350 1.00 34.74 102 LYS A CA 1
ATOM 776 C C . LYS A 1 103 ? 5.772 23.468 4.642 1.00 41.24 102 LYS A C 1
ATOM 777 O O . LYS A 1 103 ? 6.767 23.528 3.929 1.00 38.96 102 LYS A O 1
ATOM 783 N N . LYS A 1 104 ? 5.674 22.631 5.671 1.00 36.43 103 LYS A N 1
ATOM 784 C CA . LYS A 1 104 ? 6.773 21.745 6.060 1.00 36.15 103 LYS A CA 1
ATOM 785 C C . LYS A 1 104 ? 7.106 20.768 4.956 1.00 38.99 103 LYS A C 1
ATOM 786 O O . LYS A 1 104 ? 8.281 20.493 4.681 1.00 36.41 103 LYS A O 1
ATOM 792 N N . GLU A 1 105 ? 6.052 20.228 4.352 1.00 33.51 104 GLU A N 1
ATOM 793 C CA . GLU A 1 105 ? 6.189 19.224 3.319 1.00 34.17 104 GLU A CA 1
ATOM 794 C C . GLU A 1 105 ? 6.877 19.826 2.093 1.00 38.06 104 GLU A C 1
ATOM 795 O O . GLU A 1 105 ? 7.801 19.216 1.547 1.00 31.03 104 GLU A O 1
ATOM 801 N N . PHE A 1 106 ? 6.447 21.029 1.691 1.00 32.20 105 PHE A N 1
ATOM 802 C CA . PHE A 1 106 ? 7.057 21.695 0.554 1.00 31.50 105 PHE A CA 1
ATOM 803 C C . PHE A 1 106 ? 8.557 21.894 0.766 1.00 33.26 105 PHE A C 1
ATOM 804 O O . PHE A 1 106 ? 9.359 21.570 -0.112 1.00 32.55 105 PHE A O 1
ATOM 812 N N . ILE A 1 107 ? 8.925 22.431 1.927 1.00 31.24 106 ILE A N 1
ATOM 813 C CA . ILE A 1 107 ? 10.325 22.711 2.243 1.00 31.82 106 ILE A CA 1
ATOM 814 C C . ILE A 1 107 ? 11.157 21.444 2.168 1.00 38.61 106 ILE A C 1
ATOM 815 O O . ILE A 1 107 ? 12.260 21.444 1.620 1.00 40.86 106 ILE A O 1
ATOM 820 N N . TYR A 1 108 ? 10.622 20.371 2.750 1.00 39.80 107 TYR A N 1
ATOM 821 C CA . TYR A 1 108 ? 11.317 19.098 2.811 1.00 34.86 107 TYR A CA 1
ATOM 822 C C . TYR A 1 108 ? 11.622 18.577 1.408 1.00 31.64 107 TYR A C 1
ATOM 823 O O . TYR A 1 108 ? 12.762 18.263 1.090 1.00 34.55 107 TYR A O 1
ATOM 832 N N . TYR A 1 109 ? 10.597 18.478 0.577 1.00 29.93 108 TYR A N 1
ATOM 833 C CA . TYR A 1 109 ? 10.784 17.934 -0.773 1.00 40.89 108 TYR A CA 1
ATOM 834 C C . TYR A 1 109 ? 11.357 18.897 -1.818 1.00 38.09 108 TYR A C 1
ATOM 835 O O . TYR A 1 109 ? 12.042 18.457 -2.723 1.00 37.74 108 TYR A O 1
ATOM 844 N N . ALA A 1 110 ? 11.098 20.196 -1.701 1.00 38.59 109 ALA A N 1
ATOM 845 C CA . ALA A 1 110 ? 11.620 21.131 -2.706 1.00 37.05 109 ALA A CA 1
ATOM 846 C C . ALA A 1 110 ? 13.102 21.432 -2.522 1.00 35.69 109 ALA A C 1
ATOM 847 O O . ALA A 1 110 ? 13.772 21.822 -3.463 1.00 36.44 109 ALA A O 1
ATOM 849 N N . ASP A 1 111 ? 13.608 21.222 -1.313 1.00 47.64 110 ASP A N 1
ATOM 850 C CA . ASP A 1 111 ? 14.993 21.553 -0.999 1.00 62.48 110 ASP A CA 1
ATOM 851 C C . ASP A 1 111 ? 15.357 22.951 -1.507 1.00 70.32 110 ASP A C 1
ATOM 852 O O . ASP A 1 111 ? 16.080 23.115 -2.503 1.00 64.41 110 ASP A O 1
ATOM 857 N N . VAL A 1 112 ? 14.816 23.957 -0.835 1.00 75.18 111 VAL A N 1
ATOM 858 C CA . VAL A 1 112 ? 15.087 25.340 -1.201 1.00 85.10 111 VAL A CA 1
ATOM 859 C C . VAL A 1 112 ? 16.132 25.917 -0.253 1.00 82.94 111 VAL A C 1
ATOM 860 O O . VAL A 1 112 ? 16.036 25.740 0.969 1.00 79.87 111 VAL A O 1
ATOM 864 N N . LYS A 1 113 ? 17.137 26.588 -0.814 1.00 85.22 112 LYS A N 1
ATOM 865 C CA . LYS A 1 113 ? 18.250 27.090 -0.003 1.00 85.42 112 LYS A CA 1
ATOM 866 C C . LYS A 1 113 ? 17.797 27.971 1.168 1.00 83.56 112 LYS A C 1
ATOM 867 O O . LYS A 1 113 ? 18.268 27.801 2.294 1.00 86.56 112 LYS A O 1
ATOM 873 N N . GLU A 1 114 ? 16.870 28.889 0.911 1.00 72.48 113 GLU A N 1
ATOM 874 C CA . GLU A 1 114 ? 16.445 29.830 1.942 1.00 69.04 113 GLU A CA 1
ATOM 875 C C . GLU A 1 114 ? 14.940 29.798 2.139 1.00 69.17 113 GLU A C 1
ATOM 876 O O . GLU A 1 114 ? 14.211 30.581 1.534 1.00 67.57 113 GLU A O 1
ATOM 882 N N . PRO A 1 115 ? 14.482 28.879 3.003 1.00 70.27 114 PRO A N 1
ATOM 883 C CA . PRO A 1 115 ? 13.078 28.556 3.275 1.00 64.99 114 PRO A CA 1
ATOM 884 C C . 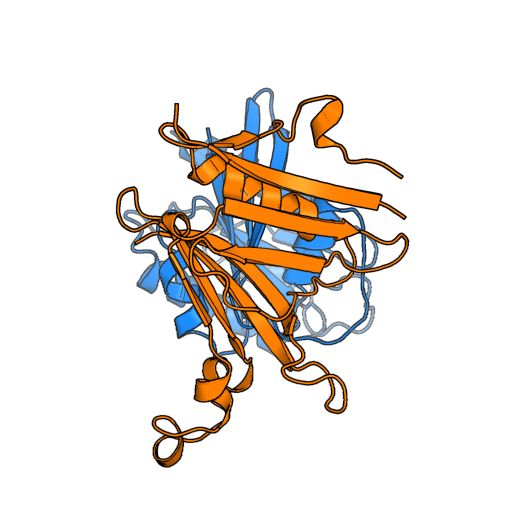PRO A 1 115 ? 12.262 29.705 3.855 1.00 66.69 114 PRO A C 1
ATOM 885 O O . PRO A 1 115 ? 11.059 29.759 3.603 1.00 67.55 114 PRO A O 1
ATOM 889 N N . GLU A 1 116 ? 12.881 30.591 4.631 1.00 59.14 115 GLU A N 1
ATOM 890 C CA . GLU A 1 116 ? 12.125 31.688 5.208 1.00 66.53 115 GLU A CA 1
ATOM 891 C C . GLU A 1 116 ? 12.158 32.946 4.322 1.00 72.84 115 GLU A C 1
ATOM 892 O O . GLU A 1 116 ? 11.511 33.944 4.631 1.00 78.56 115 GLU A O 1
ATOM 898 N N . SER A 1 117 ? 12.901 32.884 3.217 1.00 68.08 116 SER A N 1
ATOM 899 C CA . SER A 1 117 ? 12.817 33.902 2.168 1.00 59.43 116 SER A CA 1
ATOM 900 C C . SER A 1 117 ? 11.843 33.492 1.052 1.00 58.24 116 SER A C 1
ATOM 901 O O . SER A 1 117 ? 11.371 34.340 0.300 1.00 61.56 116 SER A O 1
ATOM 904 N N . PHE A 1 118 ? 11.547 32.196 0.951 1.00 48.27 117 PHE A N 1
ATOM 905 C CA . PHE A 1 118 ? 10.758 31.667 -0.167 1.00 49.71 117 PHE A CA 1
ATOM 906 C C . PHE A 1 118 ? 9.315 32.190 -0.165 1.00 53.15 117 PHE A C 1
ATOM 907 O O . PHE A 1 118 ? 8.640 32.174 0.864 1.00 55.29 117 PHE A O 1
ATOM 915 N N . PRO A 1 119 ? 8.839 32.656 -1.328 1.00 51.32 118 PRO A N 1
ATOM 916 C CA . PRO A 1 119 ? 7.489 33.225 -1.414 1.00 48.87 118 PRO A CA 1
ATOM 917 C C . PRO A 1 119 ? 6.362 32.208 -1.325 1.00 50.64 118 PRO A C 1
ATOM 918 O O . PRO A 1 119 ? 6.229 31.340 -2.195 1.00 49.93 118 PRO A O 1
ATOM 922 N N . PHE A 1 120 ? 5.562 32.310 -0.270 1.00 40.78 119 PHE A N 1
ATOM 923 C CA . PHE A 1 120 ? 4.273 31.626 -0.241 1.00 41.83 119 PHE A CA 1
ATOM 924 C C . PHE A 1 120 ? 3.164 32.659 -0.402 1.00 44.76 119 PHE A C 1
ATOM 925 O O . PHE A 1 120 ? 3.317 33.814 -0.012 1.00 43.02 119 PHE A O 1
ATOM 933 N N . VAL A 1 121 ? 2.047 32.234 -0.970 1.00 44.42 120 VAL A N 1
ATOM 934 C CA . VAL A 1 121 ? 0.838 33.037 -0.959 1.00 37.99 120 VAL A CA 1
ATOM 935 C C . VAL A 1 121 ? -0.295 32.157 -0.438 1.00 39.75 120 VAL A C 1
ATOM 936 O O . VAL A 1 121 ? -0.430 30.998 -0.838 1.00 35.77 120 VAL A O 1
ATOM 940 N N . ILE A 1 122 ? -1.092 32.679 0.481 1.00 38.00 121 ILE A N 1
ATOM 941 C CA . ILE A 1 122 ? -2.073 31.826 1.145 1.00 36.34 121 ILE A CA 1
ATOM 942 C C . ILE A 1 122 ? -3.473 32.131 0.630 1.00 39.85 121 ILE A C 1
ATOM 943 O O . ILE A 1 122 ? -3.873 33.294 0.583 1.00 38.37 121 ILE A O 1
ATOM 948 N N . LEU A 1 123 ? -4.215 31.090 0.245 1.00 36.06 122 LEU A N 1
ATOM 949 C CA . LEU A 1 123 ? -5.569 31.274 -0.289 1.00 39.18 122 LEU A CA 1
ATOM 950 C C . LEU A 1 123 ? -6.589 30.562 0.573 1.00 39.31 122 LEU A C 1
ATOM 951 O O . LEU A 1 123 ? -6.468 29.363 0.815 1.00 43.39 122 LEU A O 1
ATOM 956 N N . GLY A 1 124 ? -7.591 31.300 1.034 1.00 37.34 123 GLY A N 1
ATOM 957 C CA . GLY A 1 124 ? -8.724 30.704 1.718 1.00 37.24 123 GLY A CA 1
ATOM 958 C C . GLY A 1 124 ? -9.841 30.693 0.703 1.00 42.10 123 GLY A C 1
ATOM 959 O O . GLY A 1 124 ? -10.471 31.732 0.468 1.00 35.17 123 GLY A O 1
ATOM 960 N N . ASN A 1 125 ? -10.058 29.532 0.076 1.00 35.22 124 ASN A N 1
ATOM 961 C CA . ASN A 1 125 ? -10.988 29.413 -1.043 1.00 32.30 124 ASN A CA 1
ATOM 962 C C . ASN A 1 125 ? -12.418 29.165 -0.570 1.00 30.75 124 ASN A C 1
ATOM 963 O O . ASN A 1 125 ? -12.636 28.897 0.613 1.00 39.00 124 ASN A O 1
ATOM 968 N N . LYS A 1 126 ? -13.378 29.281 -1.497 1.00 37.38 125 LYS A N 1
ATOM 969 C CA . LYS A 1 126 ? -14.813 29.009 -1.253 1.00 43.62 125 LYS A CA 1
ATOM 970 C C . LYS A 1 126 ? -15.484 30.094 -0.403 1.00 48.07 125 LYS A C 1
ATOM 971 O O . LYS A 1 126 ? -16.471 29.864 0.292 1.00 48.90 125 LYS A O 1
ATOM 977 N N . THR A 1 127 ? -14.951 31.297 -0.519 1.00 41.65 126 THR A N 1
ATOM 978 C CA . THR A 1 127 ? -15.461 32.446 0.195 1.00 43.98 126 THR A CA 1
ATOM 979 C C . THR A 1 127 ? -16.957 32.717 -0.096 1.00 45.10 126 THR A C 1
ATOM 980 O O . THR A 1 127 ? -17.632 33.379 0.689 1.00 41.92 126 THR A O 1
ATOM 984 N N . ASP A 1 128 ? -17.477 32.169 -1.195 1.00 46.34 127 ASP A N 1
ATOM 985 C CA . ASP A 1 128 ? -18.905 32.288 -1.530 1.00 46.95 127 ASP A CA 1
ATOM 986 C C . ASP A 1 128 ? -19.820 31.460 -0.607 1.00 45.41 127 ASP A C 1
ATOM 987 O O . ASP A 1 128 ? -21.036 31.604 -0.605 1.00 46.55 127 ASP A O 1
ATOM 992 N N . ILE A 1 129 ? -19.224 30.568 0.158 1.00 42.18 128 ILE A N 1
ATOM 993 C CA . ILE A 1 129 ? -19.988 29.758 1.078 1.00 45.06 128 ILE A CA 1
ATOM 994 C C . ILE A 1 129 ? -20.110 30.464 2.430 1.00 46.64 128 ILE A C 1
ATOM 995 O O . ILE A 1 129 ? -19.113 30.726 3.096 1.00 50.24 128 ILE A O 1
ATOM 1000 N N . LYS A 1 130 ? -21.338 30.781 2.819 1.00 44.87 129 LYS A N 1
ATOM 1001 C CA . LYS A 1 130 ? -21.556 31.655 3.965 1.00 51.17 129 LYS A CA 1
ATOM 1002 C C . LYS A 1 130 ? -21.295 30.945 5.307 1.00 57.87 129 LYS A C 1
ATOM 1003 O O . LYS A 1 130 ? -20.974 31.582 6.312 1.00 57.80 129 LYS A O 1
ATOM 1009 N N . GLU A 1 131 ? -21.418 29.621 5.308 1.00 58.76 130 GLU A N 1
ATOM 1010 C CA . GLU A 1 131 ? -21.268 28.829 6.526 1.00 57.32 130 GLU A CA 1
ATOM 1011 C C . GLU A 1 131 ? -19.797 28.467 6.725 1.00 47.82 130 GLU A C 1
ATOM 1012 O O . GLU A 1 131 ? -19.338 27.415 6.298 1.00 47.21 130 GLU A O 1
ATOM 1018 N N . ARG A 1 132 ? -19.053 29.354 7.370 1.00 54.82 131 ARG A N 1
ATOM 1019 C CA . ARG A 1 132 ? -17.610 29.203 7.461 1.00 53.01 131 ARG A CA 1
ATOM 1020 C C . ARG A 1 132 ? -17.209 28.496 8.743 1.00 48.68 131 ARG A C 1
ATOM 1021 O O . ARG A 1 132 ? -17.987 28.432 9.699 1.00 54.00 131 ARG A O 1
ATOM 1029 N N . GLN A 1 133 ? -15.983 27.977 8.753 1.00 45.63 132 GLN A N 1
ATOM 1030 C CA . GLN A 1 133 ? -15.395 27.339 9.934 1.00 43.88 132 GLN A CA 1
ATOM 1031 C C . GLN A 1 133 ? -14.107 28.047 10.321 1.00 49.79 132 GLN A C 1
ATOM 1032 O O . GLN A 1 133 ? -13.603 27.897 11.440 1.00 60.18 132 GLN A O 1
ATOM 1038 N N . VAL A 1 134 ? -13.582 28.816 9.374 1.00 44.84 133 VAL A N 1
ATOM 1039 C CA . VAL A 1 134 ? -12.384 29.609 9.579 1.00 43.32 133 VAL A CA 1
ATOM 1040 C C . VAL A 1 134 ? -12.777 31.065 9.380 1.00 46.90 133 VAL A C 1
ATOM 1041 O O . VAL A 1 134 ? -13.440 31.393 8.405 1.00 47.72 133 VAL A O 1
ATOM 1045 N N . SER A 1 135 ? -12.397 31.936 10.312 1.00 47.12 134 SER A N 1
ATOM 1046 C CA . SER A 1 135 ? -12.670 33.365 10.173 1.00 48.20 134 SER A CA 1
ATOM 1047 C C . SER A 1 135 ? -11.494 34.043 9.497 1.00 46.25 134 SER A C 1
ATOM 1048 O O . SER A 1 135 ? -10.367 33.554 9.553 1.00 48.30 134 SER A O 1
ATOM 1051 N N . THR A 1 136 ? -11.748 35.188 8.888 1.00 53.11 135 THR A N 1
ATOM 1052 C CA . THR A 1 136 ? -10.692 35.927 8.205 1.00 61.14 135 THR A CA 1
ATOM 1053 C C . THR A 1 136 ? -9.535 36.350 9.120 1.00 59.39 135 THR A C 1
ATOM 1054 O O . THR A 1 136 ? -8.362 36.251 8.750 1.00 60.90 135 THR A O 1
ATOM 1058 N N . GLU A 1 137 ? -9.864 36.812 10.315 1.00 55.71 136 GLU A N 1
ATOM 1059 C CA . GLU A 1 137 ? -8.850 37.328 11.226 1.00 66.29 136 GLU A CA 1
ATOM 1060 C C . GLU A 1 137 ? -7.925 36.207 11.684 1.00 63.77 136 GLU A C 1
ATOM 1061 O O . GLU A 1 137 ? -6.711 36.390 11.801 1.00 66.71 136 GLU A O 1
ATOM 1067 N N . GLU A 1 138 ? -8.519 35.043 11.927 1.00 57.12 137 GLU A N 1
ATOM 1068 C CA . GLU A 1 138 ? -7.794 33.843 12.302 1.00 56.47 137 GLU A CA 1
ATOM 1069 C C . GLU A 1 138 ? -6.788 33.492 11.192 1.00 54.72 137 GLU A C 1
ATOM 1070 O O . GLU A 1 138 ? -5.608 33.212 11.446 1.00 55.35 137 GLU A O 1
ATOM 1076 N N . ALA A 1 139 ? -7.259 33.522 9.951 1.00 46.60 138 ALA A N 1
ATOM 1077 C CA . ALA A 1 139 ? -6.389 33.216 8.819 1.00 46.51 138 ALA A CA 1
ATOM 1078 C C . ALA A 1 139 ? -5.318 34.284 8.649 1.00 51.95 138 ALA A C 1
ATOM 1079 O O . ALA A 1 139 ? -4.158 33.963 8.369 1.00 54.09 138 ALA A O 1
ATOM 1081 N N . GLN A 1 140 ? -5.705 35.550 8.836 1.00 44.36 139 GLN A N 1
ATOM 1082 C CA . GLN A 1 140 ? -4.751 36.650 8.748 1.00 56.47 139 GLN A CA 1
ATOM 1083 C C . GLN A 1 140 ? -3.694 36.522 9.822 1.00 58.39 139 GLN A C 1
ATOM 1084 O O . GLN A 1 140 ? -2.511 36.743 9.570 1.00 61.73 139 GLN A O 1
ATOM 1090 N N . ALA A 1 141 ? -4.125 36.122 11.009 1.00 57.83 140 ALA A N 1
ATOM 1091 C CA . ALA A 1 141 ? -3.215 35.945 12.121 1.00 54.96 140 ALA A CA 1
ATOM 1092 C C . ALA A 1 141 ? -2.212 34.829 11.837 1.00 57.48 140 ALA A C 1
ATOM 1093 O O . ALA A 1 141 ? -1.017 35.009 12.059 1.00 65.17 140 ALA A O 1
ATOM 1095 N N . TRP A 1 142 ? -2.676 33.687 11.333 1.00 51.39 141 TRP A N 1
ATOM 1096 C CA . TRP A 1 142 ? -1.744 32.617 10.959 1.00 49.45 141 TRP A CA 1
ATOM 1097 C C . TRP A 1 142 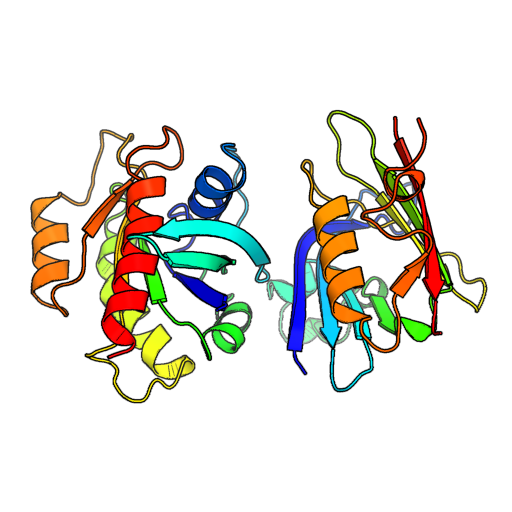? -0.702 33.088 9.936 1.00 52.99 141 TRP A C 1
ATOM 1098 O O . TRP A 1 142 ? 0.490 32.817 10.092 1.00 53.76 141 TRP A O 1
ATOM 1109 N N . CYS A 1 143 ? -1.154 33.788 8.897 1.00 46.02 142 CYS A N 1
ATOM 1110 C CA . CYS A 1 143 ? -0.252 34.252 7.847 1.00 57.16 142 CYS A CA 1
ATOM 1111 C C . CYS A 1 143 ? 0.845 35.171 8.370 1.00 59.44 142 CYS A C 1
ATOM 1112 O O . CYS A 1 143 ? 1.992 35.094 7.931 1.00 67.57 142 CYS A O 1
ATOM 1115 N N . LYS A 1 144 ? 0.491 36.044 9.302 1.00 56.30 143 LYS A N 1
ATOM 1116 C CA . LYS A 1 144 ? 1.462 36.980 9.870 1.00 58.61 143 LYS A CA 1
ATOM 1117 C C . LYS A 1 144 ? 2.475 36.290 10.788 1.00 59.62 143 LYS A C 1
ATOM 1118 O O . LYS A 1 144 ? 3.653 36.651 10.809 1.00 58.07 143 LYS A O 1
ATOM 1124 N N . ASP A 1 145 ? 2.022 35.285 11.530 1.00 58.29 144 ASP A N 1
ATOM 1125 C CA . ASP A 1 145 ? 2.878 34.629 12.507 1.00 64.66 144 ASP A CA 1
ATOM 1126 C C . ASP A 1 145 ? 3.678 33.465 11.932 1.00 70.09 144 ASP A C 1
ATOM 1127 O O . ASP A 1 145 ? 4.312 32.722 12.685 1.00 77.80 144 ASP A O 1
ATOM 1132 N N . ASN A 1 146 ? 3.652 33.302 10.609 1.00 56.23 145 ASN A N 1
ATOM 1133 C CA . ASN A 1 146 ? 4.363 32.196 9.974 1.00 57.84 145 ASN A CA 1
ATOM 1134 C C . ASN A 1 146 ? 5.126 32.591 8.704 1.00 62.30 145 ASN A C 1
ATOM 1135 O O . ASN A 1 146 ? 5.389 31.746 7.837 1.00 64.91 145 ASN A O 1
ATOM 1140 N N . GLY A 1 147 ? 5.471 33.872 8.594 1.00 58.87 146 GLY A N 1
ATOM 1141 C CA . GLY A 1 147 ? 6.308 34.351 7.506 1.00 56.94 146 GLY A CA 1
ATOM 1142 C C . GLY A 1 147 ? 5.822 35.638 6.868 1.00 58.84 146 GLY A C 1
ATOM 1143 O O . GLY A 1 147 ? 6.437 36.142 5.909 1.00 54.77 146 GLY A O 1
ATOM 1144 N N . ASP A 1 148 ? 4.712 36.156 7.395 1.00 54.01 147 ASP A N 1
ATOM 1145 C CA . ASP A 1 148 ? 4.121 37.394 6.909 1.00 61.73 147 ASP A CA 1
ATOM 1146 C C . ASP A 1 148 ? 3.741 37.300 5.422 1.00 60.63 147 ASP A C 1
ATOM 1147 O O . ASP A 1 148 ? 4.101 38.172 4.624 1.00 64.98 147 ASP A O 1
ATOM 1152 N N . TYR A 1 149 ? 3.009 36.246 5.062 1.00 51.99 148 TYR A N 1
ATOM 1153 C CA . TYR A 1 149 ? 2.636 35.987 3.664 1.00 53.17 148 TYR A CA 1
ATOM 1154 C C . TYR A 1 149 ? 1.364 36.723 3.258 1.00 52.74 148 TYR A C 1
ATOM 1155 O O . TYR A 1 149 ? 0.508 37.009 4.097 1.00 49.28 148 TYR A O 1
ATOM 1164 N N . PRO A 1 150 ? 1.231 37.022 1.960 1.00 56.73 149 PRO A N 1
ATOM 1165 C CA . PRO A 1 150 ? -0.017 37.608 1.466 1.00 54.28 149 PRO A CA 1
ATOM 1166 C C . PRO A 1 150 ? -1.166 36.613 1.613 1.00 44.14 149 PRO A C 1
ATOM 1167 O O . PRO A 1 150 ? -1.013 35.424 1.340 1.00 44.33 149 PRO A O 1
ATOM 1171 N N . TYR A 1 151 ? -2.320 37.107 2.034 1.00 49.54 150 TYR A N 1
ATOM 1172 C CA . TYR A 1 151 ? -3.490 36.262 2.205 1.00 46.67 150 TYR A CA 1
ATOM 1173 C C . TYR A 1 151 ? -4.609 36.728 1.284 1.00 43.51 150 TYR A C 1
ATOM 1174 O O . TYR A 1 151 ? -4.891 37.918 1.174 1.00 49.59 150 TYR A O 1
ATOM 1183 N N . PHE A 1 152 ? -5.238 35.782 0.614 1.00 43.78 151 PHE A N 1
ATOM 1184 C CA . PHE A 1 152 ? -6.351 36.093 -0.270 1.00 42.72 151 PHE A CA 1
ATOM 1185 C C . PHE A 1 152 ? -7.534 35.191 0.066 1.00 44.99 151 PHE A C 1
ATOM 1186 O O . PHE A 1 152 ? -7.383 33.984 0.221 1.00 40.53 151 PHE A O 1
ATOM 1194 N N . GLU A 1 153 ? -8.699 35.800 0.219 1.00 45.82 152 GLU A N 1
ATOM 1195 C CA . GLU A 1 153 ? -9.943 35.071 0.301 1.00 43.05 152 GLU A CA 1
ATOM 1196 C C . GLU A 1 153 ? -10.469 34.992 -1.115 1.00 49.63 152 GLU A C 1
ATOM 1197 O O . GLU A 1 153 ? -10.675 36.005 -1.771 1.00 55.36 152 GLU A O 1
ATOM 1203 N N . THR A 1 154 ? -10.665 33.775 -1.593 1.00 50.98 153 THR A N 1
ATOM 1204 C CA . THR A 1 154 ? -10.980 33.544 -2.994 1.00 46.55 153 THR A CA 1
ATOM 1205 C C . THR A 1 154 ? -12.206 32.672 -3.167 1.00 42.91 153 THR A C 1
ATOM 1206 O O . THR A 1 154 ? -12.585 31.909 -2.280 1.00 41.81 153 THR A O 1
ATOM 1210 N N . SER A 1 155 ? -12.799 32.767 -4.343 1.00 46.00 154 SER A N 1
ATOM 1211 C CA . SER A 1 155 ? -13.857 31.866 -4.734 1.00 42.01 154 SER A CA 1
ATOM 1212 C C . SER A 1 155 ? -13.627 31.517 -6.184 1.00 40.26 154 SER A C 1
ATOM 1213 O O . SER A 1 155 ? -13.803 32.357 -7.054 1.00 39.24 154 SER A O 1
ATOM 1216 N N . ALA A 1 156 ? -13.209 30.284 -6.444 1.00 34.61 155 ALA A N 1
ATOM 1217 C CA . ALA A 1 156 ? -13.171 29.803 -7.819 1.00 38.89 155 ALA A CA 1
ATOM 1218 C C . ALA A 1 156 ? -14.567 29.794 -8.458 1.00 39.65 155 ALA A C 1
ATOM 1219 O O . ALA A 1 156 ? -14.705 29.966 -9.656 1.00 42.67 155 ALA A O 1
ATOM 1221 N N . LYS A 1 157 ? -15.607 29.619 -7.654 1.00 45.24 156 LYS A N 1
ATOM 1222 C CA . LYS A 1 157 ? -16.958 29.562 -8.193 1.00 42.77 156 LYS A CA 1
ATOM 1223 C C . LYS A 1 157 ? -17.419 30.912 -8.773 1.00 51.56 156 LYS A C 1
ATOM 1224 O O . LYS A 1 157 ? -18.031 30.958 -9.846 1.00 47.11 156 LYS A O 1
ATOM 1230 N N . ASP A 1 158 ? -17.132 32.007 -8.066 1.00 50.37 157 ASP A N 1
ATOM 1231 C CA . ASP A 1 158 ? -17.556 33.331 -8.540 1.00 54.35 157 ASP A CA 1
ATOM 1232 C C . ASP A 1 158 ? -16.444 34.310 -8.959 1.00 59.85 157 ASP A C 1
ATOM 1233 O O . ASP A 1 158 ? -16.745 35.463 -9.261 1.00 61.03 157 ASP A O 1
ATOM 1238 N N . SER A 1 159 ? -15.188 33.837 -8.954 1.00 55.71 158 SER A N 1
ATOM 1239 C CA . SER A 1 159 ? -14.003 34.565 -9.463 1.00 50.32 158 SER A CA 1
ATOM 1240 C C . SER A 1 159 ? -13.312 35.496 -8.465 1.00 45.39 158 SER A C 1
ATOM 1241 O O . SER A 1 159 ? -12.217 35.981 -8.725 1.00 51.66 158 SER A O 1
ATOM 1244 N N . THR A 1 160 ? -13.953 35.735 -7.329 1.00 47.79 159 THR A N 1
ATOM 1245 C CA . THR A 1 160 ? -13.423 36.642 -6.309 1.00 51.56 159 THR A CA 1
ATOM 1246 C C . THR A 1 160 ? -11.932 36.463 -5.998 1.00 47.48 159 THR A C 1
ATOM 1247 O O . THR A 1 160 ? -11.520 35.419 -5.501 1.00 44.02 159 THR A O 1
ATOM 1251 N N . ASN A 1 161 ? -11.146 37.498 -6.313 1.00 49.99 160 ASN A N 1
ATOM 1252 C CA . ASN A 1 161 ? -9.713 37.582 -5.990 1.00 40.65 160 ASN A CA 1
ATOM 1253 C C . ASN A 1 161 ? -8.821 36.532 -6.632 1.00 44.43 160 ASN A C 1
ATOM 1254 O O . ASN A 1 161 ? -7.646 36.419 -6.283 1.00 46.98 160 ASN A O 1
ATOM 1259 N N . VAL A 1 162 ? -9.374 35.770 -7.567 1.00 40.65 161 VAL A N 1
ATOM 1260 C CA . VAL A 1 162 ? -8.614 34.695 -8.162 1.00 38.96 161 VAL A CA 1
ATOM 1261 C C . VAL A 1 162 ? -7.442 35.293 -8.936 1.00 48.38 161 VAL A C 1
ATOM 1262 O O . VAL A 1 162 ? -6.289 34.921 -8.696 1.00 51.90 161 VAL A O 1
ATOM 1266 N N . ALA A 1 163 ? -7.726 36.254 -9.818 1.00 40.17 162 ALA A N 1
ATOM 1267 C CA . ALA A 1 163 ? -6.668 36.893 -10.603 1.00 43.70 162 ALA A CA 1
ATOM 1268 C C . ALA A 1 163 ? -5.691 37.668 -9.710 1.00 44.05 162 ALA A C 1
ATOM 1269 O O . ALA A 1 163 ? -4.474 37.571 -9.870 1.00 43.36 162 ALA A O 1
ATOM 1271 N N . ALA A 1 164 ? -6.230 38.424 -8.760 1.00 44.68 163 ALA A N 1
ATOM 1272 C CA . ALA A 1 164 ? -5.393 39.130 -7.801 1.00 47.93 163 ALA A CA 1
ATOM 1273 C C . ALA A 1 164 ? -4.374 38.206 -7.106 1.00 53.04 163 ALA A C 1
ATOM 1274 O O . ALA A 1 164 ? -3.205 38.566 -6.970 1.00 58.42 163 ALA A O 1
ATOM 1276 N N . ALA A 1 165 ? -4.810 37.018 -6.690 1.00 43.16 164 ALA A N 1
ATOM 1277 C CA . ALA A 1 165 ? -3.927 36.075 -5.996 1.00 36.88 164 ALA A CA 1
ATOM 1278 C C . ALA A 1 165 ? -2.758 35.598 -6.866 1.00 41.22 164 ALA A C 1
ATOM 1279 O O . ALA A 1 165 ? -1.607 35.613 -6.431 1.00 39.34 164 ALA A O 1
ATOM 1281 N N . PHE A 1 166 ? -3.054 35.180 -8.096 1.00 39.73 165 PHE A N 1
ATOM 1282 C CA . PHE A 1 166 ? -2.013 34.748 -9.019 1.00 36.49 165 PHE A CA 1
ATOM 1283 C C . PHE A 1 166 ? -1.034 35.852 -9.393 1.00 41.38 165 PHE A C 1
ATOM 1284 O O . PHE A 1 166 ? 0.175 35.620 -9.458 1.00 46.82 165 PHE A O 1
ATOM 1292 N N . GLU A 1 167 ? -1.555 37.048 -9.655 1.00 35.14 166 GLU A N 1
ATOM 1293 C CA . GLU A 1 167 ? -0.706 38.208 -9.896 1.00 46.98 166 GLU A CA 1
ATOM 1294 C C . GLU A 1 167 ? 0.232 38.549 -8.726 1.00 48.78 166 GLU A C 1
ATOM 1295 O O . GLU A 1 167 ? 1.403 38.869 -8.950 1.00 46.80 166 GLU A O 1
ATOM 1301 N N . GLU A 1 168 ? -0.271 38.476 -7.491 1.00 45.76 167 GLU A N 1
ATOM 1302 C CA . GLU A 1 168 ? 0.574 38.708 -6.315 1.00 41.91 167 GLU A CA 1
ATOM 1303 C C . GLU A 1 168 ? 1.699 37.680 -6.249 1.00 41.61 167 GLU A C 1
ATOM 1304 O O . GLU A 1 168 ? 2.818 38.010 -5.856 1.00 42.97 167 GLU A O 1
ATOM 1310 N N . ALA A 1 169 ? 1.406 36.445 -6.661 1.00 37.73 168 ALA A N 1
ATOM 1311 C CA . ALA A 1 169 ? 2.425 35.406 -6.723 1.00 37.53 168 ALA A CA 1
ATOM 1312 C C . ALA A 1 169 ? 3.577 35.813 -7.640 1.00 43.65 168 ALA A C 1
ATOM 1313 O O . ALA A 1 169 ? 4.744 35.702 -7.275 1.00 48.14 168 ALA A O 1
ATOM 1315 N N . VAL A 1 170 ? 3.243 36.296 -8.829 1.00 44.99 169 VAL A N 1
ATOM 1316 C CA . VAL A 1 170 ? 4.252 36.818 -9.746 1.00 45.49 169 VAL A CA 1
ATOM 1317 C C . VAL A 1 170 ? 4.993 37.990 -9.118 1.00 48.47 169 VAL A C 1
ATOM 1318 O O . VAL A 1 170 ? 6.219 38.094 -9.205 1.00 54.29 169 VAL A O 1
ATOM 1322 N N . ARG A 1 171 ? 4.239 38.870 -8.475 1.00 47.27 170 ARG A N 1
ATOM 1323 C CA . ARG A 1 171 ? 4.829 40.029 -7.827 1.00 49.17 170 ARG A CA 1
ATOM 1324 C C . ARG A 1 171 ? 5.837 39.573 -6.762 1.00 48.78 170 ARG A C 1
ATOM 1325 O O . ARG A 1 171 ? 6.925 40.144 -6.626 1.00 52.61 170 ARG A O 1
ATOM 1333 N N . ARG A 1 172 ? 5.485 38.523 -6.025 1.00 42.98 171 ARG A N 1
ATOM 1334 C CA . ARG A 1 172 ? 6.370 38.011 -4.972 1.00 49.77 171 ARG A CA 1
ATOM 1335 C C . ARG A 1 172 ? 7.615 37.386 -5.578 1.00 45.21 171 ARG A C 1
ATOM 1336 O O . ARG A 1 172 ? 8.700 37.485 -5.030 1.00 51.78 171 ARG A O 1
ATOM 1344 N N . ILE A 1 173 ? 7.453 36.748 -6.725 1.00 47.58 172 ILE A N 1
ATOM 1345 C CA . ILE A 1 173 ? 8.593 36.140 -7.388 1.00 50.91 172 ILE A CA 1
ATOM 1346 C C . ILE A 1 173 ? 9.526 37.222 -7.885 1.00 50.09 172 ILE A C 1
ATOM 1347 O O . ILE A 1 173 ? 10.737 37.163 -7.648 1.00 58.41 172 ILE A O 1
ATOM 1352 N N . LEU A 1 174 ? 8.954 38.223 -8.553 1.00 52.46 173 LEU A N 1
ATOM 1353 C CA . LEU A 1 174 ? 9.716 39.390 -9.005 1.00 53.87 173 LEU A CA 1
ATOM 1354 C C . LEU A 1 174 ? 10.497 40.056 -7.872 1.00 62.92 173 LEU A C 1
ATOM 1355 O O . LEU A 1 174 ? 11.625 40.510 -8.068 1.00 63.20 173 LEU A O 1
ATOM 1360 N N . ALA A 1 175 ? 9.903 40.109 -6.685 1.00 71.00 174 ALA A N 1
ATOM 1361 C CA . ALA A 1 175 ? 10.578 40.729 -5.549 1.00 73.93 174 ALA A CA 1
ATOM 1362 C C . ALA A 1 175 ? 11.814 39.931 -5.138 1.00 78.39 174 ALA A C 1
ATOM 1363 O O . ALA A 1 175 ? 12.844 40.506 -4.806 1.00 79.71 174 ALA A O 1
ATOM 1365 N N . THR A 1 176 ? 11.715 38.606 -5.191 1.00 77.25 175 THR A N 1
ATOM 1366 C CA . THR A 1 176 ? 12.777 37.736 -4.678 1.00 89.54 175 THR A CA 1
ATOM 1367 C C . THR A 1 176 ? 13.999 37.617 -5.609 1.00 96.89 175 THR A C 1
ATOM 1368 O O . THR A 1 176 ? 15.070 37.176 -5.188 1.00 102.03 175 THR A O 1
ATOM 1372 N N . GLU A 1 177 ? 13.853 38.050 -6.858 1.00 97.74 176 GLU A N 1
ATOM 1373 C CA . GLU A 1 177 ? 14.971 38.061 -7.804 1.00 101.93 176 GLU A CA 1
ATOM 1374 C C . GLU A 1 177 ? 16.094 39.036 -7.422 1.00 108.56 176 GLU A C 1
ATOM 1375 O O . GLU A 1 177 ? 17.014 39.271 -8.211 1.00 101.93 176 GLU A O 1
ATOM 1381 N N . ASP A 1 178 ? 16.003 39.605 -6.221 1.00 120.31 177 ASP A N 1
ATOM 1382 C CA . ASP A 1 178 ? 16.990 40.556 -5.715 1.00 122.60 177 ASP A CA 1
ATOM 1383 C C . ASP A 1 178 ? 17.653 40.039 -4.443 1.00 121.78 177 ASP A C 1
ATOM 1384 O O . ASP A 1 178 ? 18.563 39.213 -4.500 1.00 120.26 177 ASP A O 1
ATOM 1389 N N . ALA B 2 9 ? 15.219 12.644 -16.543 1.00 80.69 254 ALA B N 1
ATOM 1390 C CA . ALA B 2 9 ? 13.826 12.287 -16.820 1.00 81.13 254 ALA B CA 1
ATOM 1391 C C . ALA B 2 9 ? 12.837 13.365 -16.353 1.00 73.82 254 ALA B C 1
ATOM 1392 O O . ALA B 2 9 ? 12.625 13.541 -15.150 1.00 80.20 254 ALA B O 1
ATOM 1394 N N . THR B 2 10 ? 12.230 14.076 -17.308 1.00 47.17 255 THR B N 1
ATOM 1395 C CA . THR B 2 10 ? 11.366 15.219 -16.993 1.00 45.77 255 THR B CA 1
ATOM 1396 C C . THR B 2 10 ? 9.947 15.149 -17.608 1.00 49.02 255 THR B C 1
ATOM 1397 O O . THR B 2 10 ? 9.758 14.649 -18.717 1.00 49.44 255 THR B O 1
ATOM 1401 N N . LEU B 2 11 ? 8.958 15.670 -16.886 1.00 42.20 256 LEU B N 1
ATOM 1402 C CA . LEU B 2 11 ? 7.569 15.617 -17.333 1.00 47.59 256 LEU B CA 1
ATOM 1403 C C . LEU B 2 11 ? 7.158 16.831 -18.174 1.00 48.86 256 LEU B C 1
ATOM 1404 O O . LEU B 2 11 ? 7.186 17.965 -17.705 1.00 53.26 256 LEU B O 1
ATOM 1409 N N . LEU B 2 12 ? 6.744 16.582 -19.411 1.00 35.05 257 LEU B N 1
ATOM 1410 C CA . LEU B 2 12 ? 6.407 17.658 -20.340 1.00 32.47 257 LEU B CA 1
ATOM 1411 C C . LEU B 2 12 ? 4.908 17.907 -20.421 1.00 31.44 257 LEU B C 1
ATOM 1412 O O . LEU B 2 12 ? 4.467 18.953 -20.908 1.00 36.99 257 LEU B O 1
ATOM 1417 N N . TYR B 2 13 ? 4.130 16.937 -19.949 1.00 33.44 258 TYR B N 1
ATOM 1418 C CA . TYR B 2 13 ? 2.674 16.997 -20.013 1.00 33.24 258 TYR B CA 1
ATOM 1419 C C . TYR B 2 13 ? 2.071 15.917 -19.130 1.00 32.56 258 TYR B C 1
ATOM 1420 O O . TYR B 2 13 ? 2.603 14.795 -19.054 1.00 32.58 258 TYR B O 1
ATOM 1429 N N . GLY B 2 14 ? 0.954 16.242 -18.481 1.00 30.04 259 GLY B N 1
ATOM 1430 C CA . GLY B 2 14 ? 0.246 15.265 -17.662 1.00 28.68 259 GLY B CA 1
ATOM 1431 C C . GLY B 2 14 ? -1.234 15.600 -17.714 1.00 32.93 259 GLY B C 1
ATOM 1432 O O . GLY B 2 14 ? -1.607 16.768 -17.666 1.00 28.02 259 GLY B O 1
ATOM 1433 N N . LYS B 2 15 ? -2.087 14.589 -17.836 1.00 28.42 260 LYS B N 1
ATOM 1434 C CA . LYS B 2 15 ? -3.530 14.846 -17.879 1.00 29.76 260 LYS B CA 1
ATOM 1435 C C . LYS B 2 15 ? -4.307 13.697 -17.265 1.00 31.44 260 LYS B C 1
ATOM 1436 O O . LYS B 2 15 ? -4.132 12.544 -17.678 1.00 30.73 260 LYS B O 1
ATOM 1442 N N . ASN B 2 16 ? -5.163 14.015 -16.296 1.00 26.87 261 ASN B N 1
ATOM 1443 C CA . ASN B 2 16 ? -6.006 13.012 -15.648 1.00 27.13 261 ASN B CA 1
ATOM 1444 C C . ASN B 2 16 ? -7.228 12.727 -16.480 1.00 24.23 261 ASN B C 1
ATOM 1445 O O . ASN B 2 16 ? -7.670 13.580 -17.249 1.00 28.76 261 ASN B O 1
ATOM 1450 N N . ASN B 2 17 ? -7.766 11.525 -16.308 1.00 30.61 262 ASN B N 1
ATOM 1451 C CA . ASN B 2 17 ? -9.056 11.145 -16.867 1.00 34.25 262 ASN B CA 1
ATOM 1452 C C . ASN B 2 17 ? -9.089 11.151 -18.382 1.00 40.63 262 ASN B C 1
ATOM 1453 O O . ASN B 2 17 ? -10.086 11.554 -18.996 1.00 35.82 262 ASN B O 1
ATOM 1458 N N . VAL B 2 18 ? -7.977 10.721 -18.969 1.00 40.71 263 VAL B N 1
ATOM 1459 C CA . VAL B 2 18 ? -7.933 10.349 -20.379 1.00 27.85 263 VAL B CA 1
ATOM 1460 C C . VAL B 2 18 ? -8.481 8.937 -20.453 1.00 27.51 263 VAL B C 1
ATOM 1461 O O . VAL B 2 18 ? -7.974 8.036 -19.785 1.00 31.30 263 VAL B O 1
ATOM 1465 N N . LEU B 2 19 ? -9.552 8.762 -21.217 1.00 32.67 264 LEU B N 1
ATOM 1466 C CA . LEU B 2 19 ? -10.229 7.463 -21.329 1.00 37.50 264 LEU B CA 1
ATOM 1467 C C . LEU B 2 19 ? -9.674 6.599 -22.440 1.00 34.11 264 LEU B C 1
ATOM 1468 O O . LEU B 2 19 ? -9.381 7.085 -23.527 1.00 37.88 264 LEU B O 1
ATOM 1473 N N . VAL B 2 20 ? -9.532 5.309 -22.172 1.00 40.05 265 VAL B N 1
ATOM 1474 C CA . VAL B 2 20 ? -9.406 4.364 -23.271 1.00 42.98 265 VAL B CA 1
ATOM 1475 C C . VAL B 2 20 ? -10.277 3.144 -23.079 1.00 48.39 265 VAL B C 1
ATOM 1476 O O . VAL B 2 20 ? -10.493 2.658 -21.972 1.00 56.92 265 VAL B O 1
ATOM 1480 N N . GLN B 2 21 ? -10.809 2.701 -24.200 1.00 49.55 266 GLN B N 1
ATOM 1481 C CA . GLN B 2 21 ? -11.748 1.616 -24.258 1.00 52.57 266 GLN B CA 1
ATOM 1482 C C . GLN B 2 21 ? -11.015 0.494 -24.953 1.00 48.85 266 GLN B C 1
ATOM 1483 O O . GLN B 2 21 ? -10.797 0.555 -26.156 1.00 54.69 266 GLN B O 1
ATOM 1489 N N . PRO B 2 22 ? -10.596 -0.520 -24.193 1.00 63.47 267 PRO B N 1
ATOM 1490 C CA . PRO B 2 22 ? -9.926 -1.676 -24.803 1.00 72.80 267 PRO B CA 1
ATOM 1491 C C . PRO B 2 22 ? -10.787 -2.392 -25.863 1.00 83.32 267 PRO B C 1
ATOM 1492 O O . PRO B 2 22 ? -10.253 -2.804 -26.891 1.00 88.68 267 PRO B O 1
ATOM 1496 N N . ARG B 2 23 ? -12.090 -2.520 -25.624 1.00 83.38 268 ARG B N 1
ATOM 1497 C CA . ARG B 2 23 ? -13.015 -3.086 -26.608 1.00 84.95 268 ARG B CA 1
ATOM 1498 C C . ARG B 2 23 ? -14.245 -2.199 -26.684 1.00 89.99 268 ARG B C 1
ATOM 1499 O O . ARG B 2 23 ? -14.480 -1.392 -25.793 1.00 91.09 268 ARG B O 1
ATOM 1507 N N . ASP B 2 24 ? -15.054 -2.358 -27.722 1.00 102.31 269 ASP B N 1
ATOM 1508 C CA . ASP B 2 24 ? -16.206 -1.476 -27.884 1.00 118.11 269 ASP B CA 1
ATOM 1509 C C . ASP B 2 24 ? -17.407 -1.894 -27.032 1.00 119.79 269 ASP B C 1
ATOM 1510 O O . ASP B 2 24 ? -18.345 -1.120 -26.848 1.00 120.56 269 ASP B O 1
ATOM 1515 N N . ASP B 2 25 ? -17.372 -3.113 -26.505 1.00 121.49 270 ASP B N 1
ATOM 1516 C CA . ASP B 2 25 ? -18.464 -3.605 -25.673 1.00 126.21 270 ASP B CA 1
ATOM 1517 C C . ASP B 2 25 ? -18.312 -3.136 -24.230 1.00 117.83 270 ASP B C 1
ATOM 1518 O O . ASP B 2 25 ? -19.304 -2.915 -23.534 1.00 116.35 270 ASP B O 1
ATOM 1523 N N . MET B 2 26 ? -17.066 -2.995 -23.785 1.00 111.23 271 MET B N 1
ATOM 1524 C CA . MET B 2 26 ? -16.781 -2.591 -22.412 1.00 102.39 271 MET B CA 1
ATOM 1525 C C . MET B 2 26 ? -16.572 -1.087 -22.299 1.00 87.18 271 MET B C 1
ATOM 1526 O O . MET B 2 26 ? -16.018 -0.456 -23.197 1.00 86.07 271 MET B O 1
ATOM 1531 N N . GLU B 2 27 ? -17.020 -0.519 -21.187 1.00 80.48 272 GLU B N 1
ATOM 1532 C CA . GLU B 2 27 ? -16.976 0.926 -20.997 1.00 82.91 272 GLU B CA 1
ATOM 1533 C C . GLU B 2 27 ? -15.536 1.472 -20.924 1.00 72.92 272 GLU B C 1
ATOM 1534 O O . GLU B 2 27 ? -14.582 0.734 -20.659 1.00 64.75 272 GLU B O 1
ATOM 1540 N N . ALA B 2 28 ? -15.386 2.766 -21.177 1.00 66.05 273 ALA B N 1
ATOM 1541 C CA . ALA B 2 28 ? -14.067 3.385 -21.184 1.00 60.71 273 ALA B CA 1
ATOM 1542 C C . ALA B 2 28 ? -13.419 3.410 -19.794 1.00 59.82 273 ALA B C 1
ATOM 1543 O O . ALA B 2 28 ? -14.090 3.603 -18.778 1.00 63.66 273 ALA B O 1
ATOM 1545 N N . VAL B 2 29 ? -12.112 3.177 -19.763 1.00 54.13 274 VAL B N 1
ATOM 1546 C CA . VAL B 2 29 ? -11.343 3.202 -18.526 1.00 46.10 274 VAL B CA 1
ATOM 1547 C C . VAL B 2 29 ? -10.572 4.513 -18.400 1.00 44.13 274 VAL B C 1
ATOM 1548 O O . VAL B 2 29 ? -9.789 4.865 -19.284 1.00 41.12 274 VAL B O 1
ATOM 1552 N N . PRO B 2 30 ? -10.781 5.238 -17.291 1.00 44.52 275 PRO B N 1
ATOM 1553 C CA . PRO B 2 30 ? -10.073 6.505 -17.047 1.00 37.96 275 PRO B CA 1
ATOM 1554 C C . PRO B 2 30 ? -8.649 6.294 -16.535 1.00 35.05 275 PRO B C 1
ATOM 1555 O O . PRO B 2 30 ? -8.399 5.389 -15.750 1.00 39.43 275 PRO B O 1
ATOM 1559 N N . GLY B 2 31 ? -7.731 7.152 -16.960 1.00 32.76 276 GLY B N 1
ATOM 1560 C CA . GLY B 2 31 ? -6.317 6.948 -16.705 1.00 28.33 276 GLY B CA 1
ATOM 1561 C C . GLY B 2 31 ? -5.546 8.245 -16.830 1.00 25.97 276 GLY B C 1
ATOM 1562 O O . GLY B 2 31 ? -6.096 9.263 -17.216 1.00 29.12 276 GLY B O 1
ATOM 1563 N N . TYR B 2 32 ? -4.262 8.204 -16.504 1.00 34.29 277 TYR B N 1
ATOM 1564 C CA . TYR B 2 32 ? -3.414 9.399 -16.536 1.00 31.72 277 TYR B CA 1
ATOM 1565 C C . TYR B 2 32 ? -2.466 9.335 -17.734 1.00 27.26 277 TYR B C 1
ATOM 1566 O O . TYR B 2 32 ? -1.775 8.339 -17.955 1.00 26.63 277 TYR B O 1
ATOM 1575 N N . LEU B 2 33 ? -2.446 10.401 -18.513 1.00 30.10 278 LEU B N 1
ATOM 1576 C CA . LEU B 2 33 ? -1.647 10.445 -19.719 1.00 28.19 278 LEU B CA 1
ATOM 1577 C C . LEU B 2 33 ? -0.458 11.340 -19.457 1.00 29.84 278 LEU B C 1
ATOM 1578 O O . LEU B 2 33 ? -0.606 12.432 -18.939 1.00 28.83 278 LEU B O 1
ATOM 1583 N N . SER B 2 34 ? 0.731 10.882 -19.807 1.00 34.32 279 SER B N 1
ATOM 1584 C CA . SER B 2 34 ? 1.896 11.707 -19.584 1.00 32.55 279 SER B CA 1
ATOM 1585 C C . SER B 2 34 ? 2.882 11.657 -20.744 1.00 33.87 279 SER B C 1
ATOM 1586 O O . SER B 2 34 ? 2.951 10.691 -21.487 1.00 35.73 279 SER B O 1
ATOM 1589 N N . LEU B 2 35 ? 3.624 12.740 -20.886 1.00 32.37 280 LEU B N 1
ATOM 1590 C CA . LEU B 2 35 ? 4.705 12.857 -21.841 1.00 35.29 280 LEU B CA 1
ATOM 1591 C C . LEU B 2 35 ? 5.987 13.047 -21.026 1.00 34.52 280 LEU B C 1
ATOM 1592 O O . LEU B 2 35 ? 6.026 13.849 -20.097 1.00 39.69 280 LEU B O 1
ATOM 1597 N N . HIS B 2 36 ? 7.032 12.316 -21.364 1.00 42.78 281 HIS B N 1
ATOM 1598 C CA . HIS B 2 36 ? 8.280 12.394 -20.625 1.00 40.07 281 HIS B CA 1
ATOM 1599 C C . HIS B 2 36 ? 9.460 12.452 -21.584 1.00 46.38 281 HIS B C 1
ATOM 1600 O O . HIS B 2 36 ? 9.468 11.794 -22.631 1.00 44.04 281 HIS B O 1
ATOM 1607 N N . GLN B 2 37 ? 10.471 13.217 -21.198 1.00 43.73 282 GLN B N 1
ATOM 1608 C CA . GLN B 2 37 ? 11.713 13.281 -21.932 1.00 54.00 282 GLN B CA 1
ATOM 1609 C C . GLN B 2 37 ? 12.854 12.901 -21.004 1.00 60.24 282 GLN B C 1
ATOM 1610 O O . GLN B 2 37 ? 13.010 13.497 -19.943 1.00 58.09 282 GLN B O 1
ATOM 1616 N N . THR B 2 38 ? 13.655 11.913 -21.383 1.00 69.19 283 THR B N 1
ATOM 1617 C CA . THR B 2 38 ? 14.797 11.559 -20.545 1.00 81.36 283 THR B CA 1
ATOM 1618 C C . THR B 2 38 ? 16.059 12.244 -21.034 1.00 87.13 283 THR B C 1
ATOM 1619 O O . THR B 2 38 ? 16.761 12.884 -20.254 1.00 106.41 283 THR B O 1
ATOM 1623 N N . ALA B 2 39 ? 16.347 12.127 -22.322 1.00 64.64 284 ALA B N 1
ATOM 1624 C CA . ALA B 2 39 ? 17.458 12.880 -22.882 1.00 74.07 284 ALA B CA 1
ATOM 1625 C C . ALA B 2 39 ? 16.915 13.742 -24.000 1.00 79.10 284 ALA B C 1
ATOM 1626 O O . ALA B 2 39 ? 16.513 14.891 -23.793 1.00 69.68 284 ALA B O 1
ATOM 1628 N N . ASP B 2 40 ? 16.897 13.156 -25.187 1.00 100.31 285 ASP B N 1
ATOM 1629 C CA . ASP B 2 40 ? 16.227 13.729 -26.336 1.00 110.34 285 ASP B CA 1
ATOM 1630 C C . ASP B 2 40 ? 15.093 12.783 -26.719 1.00 104.37 285 ASP B C 1
ATOM 1631 O O . ASP B 2 40 ? 14.322 13.057 -27.639 1.00 109.57 285 ASP B O 1
ATOM 1636 N N . VAL B 2 41 ? 15.003 11.672 -25.987 1.00 81.96 286 VAL B N 1
ATOM 1637 C CA . VAL B 2 41 ? 14.006 10.631 -26.221 1.00 63.29 286 VAL B CA 1
ATOM 1638 C C . VAL B 2 41 ? 12.706 10.913 -25.457 1.00 61.46 286 VAL B C 1
ATOM 1639 O O . VAL B 2 41 ? 12.680 10.892 -24.224 1.00 64.11 286 VAL B O 1
ATOM 1643 N N . MET B 2 42 ? 11.636 11.200 -26.195 1.00 52.74 287 MET B N 1
ATOM 1644 C CA . MET B 2 42 ? 10.307 11.348 -25.609 1.00 46.94 287 MET B CA 1
ATOM 1645 C C . MET B 2 42 ? 9.576 10.012 -25.536 1.00 44.10 287 MET B C 1
ATOM 1646 O O . MET B 2 42 ? 9.689 9.172 -26.425 1.00 42.95 287 MET B O 1
ATOM 1651 N N . THR B 2 43 ? 8.824 9.823 -24.462 1.00 42.95 288 THR B N 1
ATOM 1652 C CA . THR B 2 43 ? 8.012 8.633 -24.302 1.00 43.53 288 THR B CA 1
ATOM 1653 C C . THR B 2 43 ? 6.632 9.017 -23.773 1.00 46.57 288 THR B C 1
ATOM 1654 O O . THR B 2 43 ? 6.496 9.844 -22.878 1.00 43.06 288 THR B O 1
ATOM 1658 N N . LEU B 2 44 ? 5.612 8.416 -24.362 1.00 49.65 289 LEU B N 1
ATOM 1659 C CA . LEU B 2 44 ? 4.240 8.641 -23.968 1.00 37.15 289 LEU B CA 1
ATOM 1660 C C . LEU B 2 44 ? 3.809 7.478 -23.103 1.00 36.73 289 LEU B C 1
ATOM 1661 O O . LEU B 2 44 ? 4.089 6.317 -23.420 1.00 38.15 289 LEU B O 1
ATOM 1666 N N . LYS B 2 45 ? 3.127 7.784 -22.010 1.00 36.13 290 LYS B N 1
ATOM 1667 C CA . LYS B 2 45 ? 2.607 6.745 -21.132 1.00 36.53 290 LYS B CA 1
ATOM 1668 C C . LYS B 2 45 ? 1.137 7.002 -20.855 1.00 37.26 290 LYS B C 1
ATOM 1669 O O . LYS B 2 45 ? 0.703 8.150 -20.746 1.00 39.71 290 LYS B O 1
ATOM 1675 N N . TRP B 2 46 ? 0.366 5.927 -20.771 1.00 36.23 291 TRP B N 1
ATOM 1676 C CA . TRP B 2 46 ? -0.973 6.015 -20.225 1.00 32.32 291 TRP B CA 1
ATOM 1677 C C . TRP B 2 46 ? -1.168 4.895 -19.202 1.00 38.10 291 TRP B C 1
ATOM 1678 O O . TRP B 2 46 ? -0.802 3.755 -19.445 1.00 36.38 291 TRP B O 1
ATOM 1689 N N . THR B 2 47 ? -1.721 5.239 -18.042 1.00 43.53 292 THR B N 1
ATOM 1690 C CA . THR B 2 47 ? -1.819 4.297 -16.935 1.00 32.08 292 THR B CA 1
ATOM 1691 C C . THR B 2 47 ? -3.213 4.374 -16.348 1.00 26.62 292 THR B C 1
ATOM 1692 O O . THR B 2 47 ? -3.638 5.442 -15.928 1.00 33.69 292 THR B O 1
ATOM 1696 N N . PRO B 2 48 ? -3.931 3.240 -16.307 1.00 32.41 293 PRO B N 1
ATOM 1697 C CA . PRO B 2 48 ? -5.273 3.214 -15.696 1.00 38.02 293 PRO B CA 1
ATOM 1698 C C . PRO B 2 48 ? -5.258 3.736 -14.248 1.00 41.81 293 PRO B C 1
ATOM 1699 O O . PRO B 2 48 ? -4.290 3.519 -13.520 1.00 39.32 293 PRO B O 1
ATOM 1703 N N . ASN B 2 49 ? -6.306 4.447 -13.855 1.00 39.74 294 ASN B N 1
ATOM 1704 C CA . ASN B 2 49 ? -6.350 5.029 -12.517 1.00 42.18 294 ASN B CA 1
ATOM 1705 C C . ASN B 2 49 ? -6.138 4.049 -11.342 1.00 45.10 294 ASN B C 1
ATOM 1706 O O . ASN B 2 49 ? -5.452 4.385 -10.378 1.00 40.05 294 ASN B O 1
ATOM 1711 N N . GLN B 2 50 ? -6.662 2.831 -11.443 1.00 42.30 295 GLN B N 1
ATOM 1712 C CA . GLN B 2 50 ? -6.518 1.889 -10.335 1.00 55.32 295 GLN B CA 1
ATOM 1713 C C . GLN B 2 50 ? -5.061 1.479 -10.028 1.00 56.55 295 GLN B C 1
ATOM 1714 O O . GLN B 2 50 ? -4.751 1.032 -8.921 1.00 50.87 295 GLN B O 1
ATOM 1720 N N . LEU B 2 51 ? -4.168 1.662 -10.989 1.00 52.04 296 LEU B N 1
ATOM 1721 C CA . LEU B 2 51 ? -2.760 1.358 -10.758 1.00 51.28 296 LEU B CA 1
ATOM 1722 C C . LEU B 2 51 ? -1.991 2.519 -10.155 1.00 55.60 296 LEU B C 1
ATOM 1723 O O . LEU B 2 51 ? -0.855 2.346 -9.717 1.00 53.58 296 LEU B O 1
ATOM 1728 N N . MET B 2 52 ? -2.591 3.707 -10.179 1.00 52.17 297 MET B N 1
ATOM 1729 C CA . MET B 2 52 ? -1.939 4.903 -9.674 1.00 54.40 297 MET B CA 1
ATOM 1730 C C . MET B 2 52 ? -2.414 5.158 -8.267 1.00 57.45 297 MET B C 1
ATOM 1731 O O . MET B 2 52 ? -1.652 5.594 -7.397 1.00 57.32 297 MET B O 1
ATOM 1736 N N . ASN B 2 53 ? -3.702 4.905 -8.071 1.00 51.88 298 ASN B N 1
ATOM 1737 C CA . ASN B 2 53 ? -4.387 5.360 -6.885 1.00 58.61 298 ASN B CA 1
ATOM 1738 C C . ASN B 2 53 ? -4.234 4.450 -5.668 1.00 72.17 298 ASN B C 1
ATOM 1739 O O . ASN B 2 53 ? -4.811 4.723 -4.619 1.00 62.56 298 ASN B O 1
ATOM 1744 N N . GLY B 2 54 ? -3.438 3.392 -5.819 1.00 100.08 299 GLY B N 1
ATOM 1745 C CA . GLY B 2 54 ? -3.092 2.510 -4.717 1.00 113.23 299 GLY B CA 1
ATOM 1746 C C . GLY B 2 54 ? -4.222 1.604 -4.268 1.00 116.59 299 GLY B C 1
ATOM 1747 O O . GLY B 2 54 ? -4.197 1.064 -3.158 1.00 121.85 299 GLY B O 1
ATOM 1748 N N . SER B 2 55 ? -5.209 1.421 -5.140 1.00 102.11 300 SER B N 1
ATOM 1749 C CA . SER B 2 55 ? -6.395 0.645 -4.796 1.00 94.22 300 SER B CA 1
ATOM 1750 C C . SER B 2 55 ? -6.389 -0.813 -5.291 1.00 100.29 300 SER B C 1
ATOM 1751 O O . SER B 2 55 ? -7.423 -1.313 -5.737 1.00 101.07 300 SER B O 1
ATOM 1754 N N . VAL B 2 56 ? -5.248 -1.500 -5.217 1.00 104.29 301 VAL B N 1
ATOM 1755 C CA . VAL B 2 56 ? -5.219 -2.924 -5.583 1.00 109.74 301 VAL B CA 1
ATOM 1756 C C . VAL B 2 56 ? -4.664 -3.823 -4.473 1.00 105.41 301 VAL B C 1
ATOM 1757 O O . VAL B 2 56 ? -4.907 -5.029 -4.460 1.00 100.43 301 VAL B O 1
ATOM 1761 N N . GLY B 2 57 ? -3.925 -3.233 -3.543 1.00 107.33 302 GLY B N 1
ATOM 1762 C CA . GLY B 2 57 ? -3.332 -4.004 -2.469 1.00 112.27 302 GLY B CA 1
ATOM 1763 C C . GLY B 2 57 ? -1.970 -4.525 -2.869 1.00 116.35 302 GLY B C 1
ATOM 1764 O O . GLY B 2 57 ? -1.747 -4.859 -4.032 1.00 118.36 302 GLY B O 1
ATOM 1765 N N . ASP B 2 58 ? -1.065 -4.586 -1.897 1.00 116.99 303 ASP B N 1
ATOM 1766 C CA . ASP B 2 58 ? 0.322 -4.990 -2.121 1.00 116.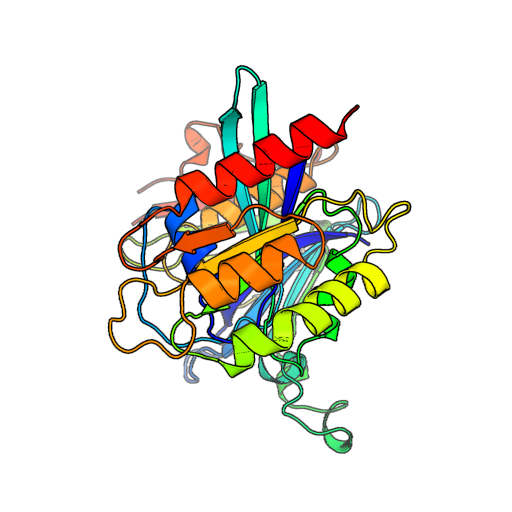48 303 ASP B CA 1
ATOM 1767 C C . ASP B 2 58 ? 0.455 -6.302 -2.877 1.00 111.64 303 ASP B C 1
ATOM 1768 O O . ASP B 2 58 ? 1.252 -6.416 -3.807 1.00 100.76 303 ASP B O 1
ATOM 1773 N N . LEU B 2 59 ? -0.340 -7.281 -2.461 1.00 122.14 304 LEU B N 1
ATOM 1774 C CA . LEU B 2 59 ? -0.218 -8.657 -2.928 1.00 131.76 304 LEU B CA 1
ATOM 1775 C C . LEU B 2 59 ? -0.714 -8.876 -4.359 1.00 127.20 304 LEU B C 1
ATOM 1776 O O . LEU B 2 59 ? -0.300 -9.826 -5.021 1.00 127.37 304 LEU B O 1
ATOM 1781 N N . ASP B 2 60 ? -1.594 -7.995 -4.830 1.00 115.89 305 ASP B N 1
ATOM 1782 C CA . ASP B 2 60 ? -2.176 -8.130 -6.164 1.00 105.99 305 ASP B CA 1
ATOM 1783 C C . ASP B 2 60 ? -1.533 -7.168 -7.148 1.00 94.46 305 ASP B C 1
ATOM 1784 O O . ASP B 2 60 ? -1.704 -7.305 -8.357 1.00 91.14 305 ASP B O 1
ATOM 1789 N N . TYR B 2 61 ? -0.796 -6.198 -6.613 1.00 91.73 306 TYR B N 1
ATOM 1790 C CA . TYR B 2 61 ? -0.251 -5.090 -7.394 1.00 81.47 306 TYR B CA 1
ATOM 1791 C C . TYR B 2 61 ? 0.589 -5.514 -8.598 1.00 90.87 306 TYR B C 1
ATOM 1792 O O . TYR B 2 61 ? 0.530 -4.877 -9.651 1.00 87.44 306 TYR B O 1
ATOM 1801 N N . GLU B 2 62 ? 1.374 -6.577 -8.441 1.00 105.95 307 GLU B N 1
ATOM 1802 C CA . GLU B 2 62 ? 2.288 -7.007 -9.498 1.00 114.25 307 GLU B CA 1
ATOM 1803 C C . GLU B 2 62 ? 1.575 -7.640 -10.686 1.00 110.13 307 GLU B C 1
ATOM 1804 O O . GLU B 2 62 ? 2.000 -7.478 -11.827 1.00 105.58 307 GLU B O 1
ATOM 1810 N N . LYS B 2 63 ? 0.495 -8.364 -10.415 1.00 118.65 308 LYS B N 1
ATOM 1811 C CA . LYS B 2 63 ? -0.297 -8.970 -11.479 1.00 125.40 308 LYS B CA 1
ATOM 1812 C C . LYS B 2 63 ? -1.756 -8.557 -11.361 1.00 120.64 308 LYS B C 1
ATOM 1813 O O . LYS B 2 63 ? -2.619 -9.329 -10.938 1.00 124.32 308 LYS B O 1
ATOM 1819 N N . SER B 2 64 ? -2.007 -7.308 -11.724 1.00 108.66 309 SER B N 1
ATOM 1820 C CA . SER B 2 64 ? -3.350 -6.765 -11.791 1.00 92.92 309 SER B CA 1
ATOM 1821 C C . SER B 2 64 ? -3.790 -6.770 -13.252 1.00 87.93 309 SER B C 1
ATOM 1822 O O . SER B 2 64 ? -2.957 -6.595 -14.141 1.00 93.35 309 SER B O 1
ATOM 1825 N N . VAL B 2 65 ? -5.086 -6.968 -13.495 1.00 75.65 310 VAL B N 1
ATOM 1826 C CA . VAL B 2 65 ? -5.642 -7.014 -14.854 1.00 77.26 310 VAL B CA 1
ATOM 1827 C C . VAL B 2 65 ? -5.347 -5.715 -15.624 1.00 73.04 310 VAL B C 1
ATOM 1828 O O . VAL B 2 65 ? -5.183 -5.707 -16.852 1.00 63.01 310 VAL B O 1
ATOM 1832 N N . TYR B 2 66 ? -5.264 -4.625 -14.870 1.00 64.58 311 TYR B N 1
ATOM 1833 C CA . TYR B 2 66 ? -5.067 -3.295 -15.410 1.00 60.51 311 TYR B CA 1
ATOM 1834 C C . TYR B 2 66 ? -3.677 -3.088 -16.003 1.00 56.41 311 TYR B C 1
ATOM 1835 O O . TYR B 2 66 ? -3.495 -2.240 -16.871 1.00 46.83 311 TYR B O 1
ATOM 1844 N N . TRP B 2 67 ? -2.702 -3.880 -15.570 1.00 60.17 312 TRP B N 1
ATOM 1845 C CA . TRP B 2 67 ? -1.379 -3.805 -16.185 1.00 64.92 312 TRP B CA 1
ATOM 1846 C C . TRP B 2 67 ? -1.426 -4.192 -17.674 1.00 59.09 312 TRP B C 1
ATOM 1847 O O . TRP B 2 67 ? -0.529 -3.822 -18.434 1.00 58.75 312 TRP B O 1
ATOM 1858 N N . ASP B 2 68 ? -2.468 -4.923 -18.080 1.00 54.46 313 ASP B N 1
ATOM 1859 C CA . ASP B 2 68 ? -2.649 -5.320 -19.485 1.00 59.00 313 ASP B CA 1
ATOM 1860 C C . ASP B 2 68 ? -3.124 -4.144 -20.324 1.00 62.25 313 ASP B C 1
ATOM 1861 O O . ASP B 2 68 ? -3.160 -4.227 -21.548 1.00 71.12 313 ASP B O 1
ATOM 1866 N N . TYR B 2 69 ? -3.513 -3.062 -19.657 1.00 46.51 314 TYR B N 1
ATOM 1867 C CA . TYR B 2 69 ? -4.024 -1.874 -20.338 1.00 49.19 314 TYR B CA 1
ATOM 1868 C C . TYR B 2 69 ? -3.035 -0.712 -20.370 1.00 45.41 314 TYR B C 1
ATOM 1869 O O . TYR B 2 69 ? -3.245 0.252 -21.092 1.00 44.03 314 TYR B O 1
ATOM 1878 N N . ALA B 2 70 ? -1.983 -0.777 -19.559 1.00 50.73 315 ALA B N 1
ATOM 1879 C CA . ALA B 2 70 ? -1.019 0.318 -19.498 1.00 51.65 315 ALA B CA 1
ATOM 1880 C C . ALA B 2 70 ? -0.277 0.410 -20.822 1.00 49.43 315 ALA B C 1
ATOM 1881 O O . ALA B 2 70 ? 0.072 -0.609 -21.411 1.00 46.31 315 ALA B O 1
ATOM 1883 N N . VAL B 2 71 ? -0.066 1.628 -21.310 1.00 45.04 316 VAL B N 1
ATOM 1884 C CA . VAL B 2 71 ? 0.720 1.802 -22.529 1.00 48.78 316 VAL B CA 1
ATOM 1885 C C . VAL B 2 71 ? 1.926 2.698 -22.283 1.00 42.26 316 VAL B C 1
ATOM 1886 O O . VAL B 2 71 ? 1.866 3.650 -21.502 1.00 40.84 316 VAL B O 1
ATOM 1890 N N . THR B 2 72 ? 3.044 2.343 -22.903 1.00 45.16 317 THR B N 1
ATOM 1891 C CA . THR B 2 72 ? 4.170 3.253 -22.989 1.00 47.18 317 THR B CA 1
ATOM 1892 C C . THR B 2 72 ? 4.776 3.142 -24.378 1.00 45.70 317 THR B C 1
ATOM 1893 O O . THR B 2 72 ? 5.085 2.056 -24.836 1.00 44.90 317 THR B O 1
ATOM 1897 N N . ILE B 2 73 ? 4.915 4.286 -25.041 1.00 48.38 318 ILE B N 1
ATOM 1898 C CA . ILE B 2 73 ? 5.333 4.354 -26.433 1.00 43.51 318 ILE B CA 1
ATOM 1899 C C . ILE B 2 73 ? 6.441 5.378 -26.612 1.00 46.98 318 ILE B C 1
ATOM 1900 O O . ILE B 2 73 ? 6.322 6.521 -26.155 1.00 48.22 318 ILE B O 1
ATOM 1905 N N . ARG B 2 74 ? 7.515 4.993 -27.288 1.00 44.54 319 ARG B N 1
ATOM 1906 C CA . ARG B 2 74 ? 8.523 5.973 -27.654 1.00 48.68 319 ARG B CA 1
ATOM 1907 C C . ARG B 2 74 ? 8.008 6.770 -28.843 1.00 49.43 319 ARG B C 1
ATOM 1908 O O . ARG B 2 74 ? 7.467 6.211 -29.798 1.00 48.21 319 ARG B O 1
ATOM 1916 N N . LEU B 2 75 ? 8.162 8.084 -28.777 1.00 44.95 320 LEU B N 1
ATOM 1917 C CA . LEU B 2 75 ? 7.565 8.954 -29.778 1.00 44.45 320 LEU B CA 1
ATOM 1918 C C . LEU B 2 75 ? 8.141 8.753 -31.172 1.00 48.62 320 LEU B C 1
ATOM 1919 O O . LEU B 2 75 ? 7.484 9.074 -32.163 1.00 56.14 320 LEU B O 1
ATOM 1924 N N . GLU B 2 76 ? 9.362 8.220 -31.242 1.00 48.15 321 GLU B N 1
ATOM 1925 C CA . GLU B 2 76 ? 10.021 7.971 -32.518 1.00 62.69 321 GLU B CA 1
ATOM 1926 C C . GLU B 2 76 ? 9.387 6.803 -33.277 1.00 62.16 321 GLU B C 1
ATOM 1927 O O . GLU B 2 76 ? 9.578 6.661 -34.476 1.00 69.07 321 GLU B O 1
ATOM 1933 N N . GLU B 2 77 ? 8.630 5.975 -32.571 1.00 56.98 322 GLU B N 1
ATOM 1934 C CA . GLU B 2 77 ? 7.860 4.911 -33.208 1.00 63.16 322 GLU B CA 1
ATOM 1935 C C . GLU B 2 77 ? 6.571 5.450 -33.847 1.00 55.37 322 GLU B C 1
ATOM 1936 O O . GLU B 2 77 ? 5.887 4.729 -34.559 1.00 53.83 322 GLU B O 1
ATOM 1942 N N . ILE B 2 78 ? 6.239 6.712 -33.579 1.00 46.93 323 ILE B N 1
ATOM 1943 C CA . ILE B 2 78 ? 4.994 7.309 -34.069 1.00 46.86 323 ILE B CA 1
ATOM 1944 C C . ILE B 2 78 ? 5.246 8.086 -35.355 1.00 47.95 323 ILE B C 1
ATOM 1945 O O . ILE B 2 78 ? 6.138 8.927 -35.416 1.00 51.60 323 ILE B O 1
ATOM 1950 N N . VAL B 2 79 ? 4.477 7.780 -36.391 1.00 50.31 324 VAL B N 1
ATOM 1951 C CA . VAL B 2 79 ? 4.540 8.570 -37.607 1.00 50.54 324 VAL B CA 1
ATOM 1952 C C . VAL B 2 79 ? 3.357 9.534 -37.727 1.00 54.40 324 VAL B C 1
ATOM 1953 O O . VAL B 2 79 ? 3.541 10.654 -38.159 1.00 61.65 324 VAL B O 1
ATOM 1957 N N . TYR B 2 80 ? 2.160 9.117 -37.331 1.00 43.50 325 TYR B N 1
ATOM 1958 C CA . TYR B 2 80 ? 0.991 9.991 -37.435 1.00 42.95 325 TYR B CA 1
ATOM 1959 C C . TYR B 2 80 ? 0.221 10.149 -36.127 1.00 43.54 325 TYR B C 1
ATOM 1960 O O . TYR B 2 80 ? 0.134 9.223 -35.321 1.00 40.38 325 TYR B O 1
ATOM 1969 N N . LEU B 2 81 ? -0.333 11.345 -35.938 1.00 51.48 326 LEU B N 1
ATOM 1970 C CA . LEU B 2 81 ? -1.348 11.590 -34.923 1.00 42.41 326 LEU B CA 1
ATOM 1971 C C . LEU B 2 81 ? -2.628 11.975 -35.641 1.00 46.39 326 LEU B C 1
ATOM 1972 O O . LEU B 2 81 ? -2.674 12.951 -36.384 1.00 48.87 326 LEU B O 1
ATOM 1977 N N . HIS B 2 82 ? -3.657 11.169 -35.459 1.00 42.95 327 HIS B N 1
ATOM 1978 C CA . HIS B 2 82 ? -4.914 11.411 -36.126 1.00 44.65 327 HIS B CA 1
ATOM 1979 C C . HIS B 2 82 ? -5.879 11.815 -35.039 1.00 45.65 327 HIS B C 1
ATOM 1980 O O . HIS B 2 82 ? -6.345 10.977 -34.247 1.00 46.76 327 HIS B O 1
ATOM 1987 N N . CYS B 2 83 ? -6.134 13.120 -34.983 1.00 48.84 328 CYS B N 1
ATOM 1988 C CA . CYS B 2 83 ? -6.911 13.724 -33.908 1.00 46.81 328 CYS B CA 1
ATOM 1989 C C . CYS B 2 83 ? -8.289 14.099 -34.390 1.00 57.20 328 CYS B C 1
ATOM 1990 O O . CYS B 2 83 ? -8.507 14.343 -35.575 1.00 57.88 328 CYS B O 1
ATOM 1993 N N . HIS B 2 84 ? -9.224 14.132 -33.458 1.00 61.26 329 HIS B N 1
ATOM 1994 C CA . HIS B 2 84 ? -10.602 14.410 -33.796 1.00 64.98 329 HIS B CA 1
ATOM 1995 C C . HIS B 2 84 ? -11.255 15.172 -32.656 1.00 69.06 329 HIS B C 1
ATOM 1996 O O . HIS B 2 84 ? -11.326 14.696 -31.528 1.00 64.25 329 HIS B O 1
ATOM 2003 N N . GLN B 2 85 ? -11.720 16.372 -32.971 1.00 78.01 330 GLN B N 1
ATOM 2004 C CA . GLN B 2 85 ? -12.251 17.274 -31.972 1.00 81.05 330 GLN B CA 1
ATOM 2005 C C . GLN B 2 85 ? -13.688 17.641 -32.313 1.00 93.30 330 GLN B C 1
ATOM 2006 O O . GLN B 2 85 ? -13.926 18.498 -33.160 1.00 98.91 330 GLN B O 1
ATOM 2012 N N . GLN B 2 86 ? -14.645 16.983 -31.665 1.00 99.50 331 GLN B N 1
ATOM 2013 C CA . GLN B 2 86 ? -16.052 17.338 -31.832 1.00 104.11 331 GLN B CA 1
ATOM 2014 C C . GLN B 2 86 ? -16.432 18.481 -30.896 1.00 104.75 331 GLN B C 1
ATOM 2015 O O . GLN B 2 86 ? -15.900 18.591 -29.791 1.00 98.50 331 GLN B O 1
ATOM 2021 N N . VAL B 2 87 ? -17.350 19.331 -31.343 1.00 110.67 332 VAL B N 1
ATOM 2022 C CA . VAL B 2 87 ? -17.793 20.461 -30.535 1.00 111.14 332 VAL B CA 1
ATOM 2023 C C . VAL B 2 87 ? -18.569 19.955 -29.323 1.00 108.96 332 VAL B C 1
ATOM 2024 O O . VAL B 2 87 ? -19.274 18.942 -29.414 1.00 104.11 332 VAL B O 1
ATOM 2028 N N . ASP B 2 88 ? -18.415 20.648 -28.195 1.00 113.11 333 ASP B N 1
ATOM 2029 C CA . ASP B 2 88 ? -19.062 20.264 -26.943 1.00 124.14 333 ASP B CA 1
ATOM 2030 C C . ASP B 2 88 ? -18.676 18.828 -26.593 1.00 125.92 333 ASP B C 1
ATOM 2031 O O . ASP B 2 88 ? -19.530 18.000 -26.268 1.00 132.16 333 ASP B O 1
ATOM 2036 N N . SER B 2 89 ? -17.381 18.539 -26.680 1.00 114.26 334 SER B N 1
ATOM 2037 C CA . SER B 2 89 ? -16.879 17.195 -26.431 1.00 103.27 334 SER B CA 1
ATOM 2038 C C . SER B 2 89 ? -15.382 17.209 -26.149 1.00 93.23 334 SER B C 1
ATOM 2039 O O . SER B 2 89 ? -14.746 18.266 -26.153 1.00 101.85 334 SER B O 1
ATOM 2042 N N . GLY B 2 90 ? -14.831 16.027 -25.887 1.00 72.83 335 GLY B N 1
ATOM 2043 C CA . GLY B 2 90 ? -13.398 15.863 -25.697 1.00 51.95 335 GLY B CA 1
ATOM 2044 C C . GLY B 2 90 ? -12.754 15.361 -26.980 1.00 50.79 335 GLY B C 1
ATOM 2045 O O . GLY B 2 90 ? -13.337 14.549 -27.702 1.00 49.28 335 GLY B O 1
ATOM 2046 N N . GLY B 2 91 ? -11.563 15.863 -27.284 1.00 43.92 336 GLY B N 1
ATOM 2047 C CA . GLY B 2 91 ? -10.821 15.380 -28.429 1.00 44.62 336 GLY B CA 1
ATOM 2048 C C . GLY B 2 91 ? -10.344 13.950 -28.247 1.00 40.23 336 GLY B C 1
ATOM 2049 O O . GLY B 2 91 ? -10.100 13.502 -27.118 1.00 46.75 336 GLY B O 1
ATOM 2050 N N . THR B 2 92 ? -10.255 13.231 -29.363 1.00 38.75 337 THR B N 1
ATOM 2051 C CA . THR B 2 92 ? -9.596 11.931 -29.429 1.00 49.25 337 THR B CA 1
ATOM 2052 C C . THR B 2 92 ? -8.330 12.004 -30.268 1.00 47.22 337 THR B C 1
ATOM 2053 O O . THR B 2 92 ? -8.262 12.739 -31.251 1.00 42.22 337 THR B O 1
ATOM 2057 N N . VAL B 2 93 ? -7.324 11.237 -29.878 1.00 42.82 338 VAL B N 1
ATOM 2058 C CA . VAL B 2 93 ? -6.181 11.043 -30.748 1.00 49.81 338 VAL B CA 1
ATOM 2059 C C . VAL B 2 93 ? -5.801 9.557 -30.855 1.00 47.89 338 VAL B C 1
ATOM 2060 O O . VAL B 2 93 ? -5.837 8.799 -29.875 1.00 44.99 338 VAL B O 1
ATOM 2064 N N . VAL B 2 94 ? -5.491 9.159 -32.079 1.00 37.02 339 VAL B N 1
ATOM 2065 C CA . VAL B 2 94 ? -5.016 7.827 -32.398 1.00 43.65 339 VAL B CA 1
ATOM 2066 C C . VAL B 2 94 ? -3.564 7.991 -32.798 1.00 44.55 339 VAL B C 1
ATOM 2067 O O . VAL B 2 94 ? -3.248 8.789 -33.674 1.00 43.36 339 VAL B O 1
ATOM 2071 N N . LEU B 2 95 ? -2.668 7.271 -32.142 1.00 40.66 340 LEU B N 1
ATOM 2072 C CA . LEU B 2 95 ? -1.285 7.291 -32.575 1.00 42.66 340 LEU B CA 1
ATOM 2073 C C . LEU B 2 95 ? -1.114 6.167 -33.597 1.00 50.43 340 LEU B C 1
ATOM 2074 O O . LEU B 2 95 ? -1.476 5.015 -33.342 1.00 51.70 340 LEU B O 1
ATOM 2079 N N . VAL B 2 96 ? -0.580 6.511 -34.758 1.00 40.34 341 VAL B N 1
ATOM 2080 C CA . VAL B 2 96 ? -0.318 5.543 -35.792 1.00 43.27 341 VAL B CA 1
ATOM 2081 C C . VAL B 2 96 ? 1.164 5.230 -35.765 1.00 50.80 341 VAL B C 1
ATOM 2082 O O . VAL B 2 96 ? 1.999 6.118 -35.897 1.00 42.92 341 VAL B O 1
ATOM 2086 N N . SER B 2 97 ? 1.488 3.959 -35.569 1.00 52.83 342 SER B N 1
ATOM 2087 C CA . SER B 2 97 ? 2.871 3.579 -35.350 1.00 51.15 342 SER B CA 1
ATOM 2088 C C . SER B 2 97 ? 3.491 2.976 -36.597 1.00 49.88 342 SER B C 1
ATOM 2089 O O . SER B 2 97 ? 2.789 2.454 -37.467 1.00 52.91 342 SER B O 1
ATOM 2092 N N . GLN B 2 98 ? 4.814 3.061 -36.686 1.00 51.11 343 GLN B N 1
ATOM 2093 C CA . GLN B 2 98 ? 5.541 2.522 -37.820 1.00 53.12 343 GLN B CA 1
ATOM 2094 C C . GLN B 2 98 ? 5.315 1.006 -37.987 1.00 53.73 343 GLN B C 1
ATOM 2095 O O . GLN B 2 98 ? 5.467 0.465 -39.077 1.00 59.08 343 GLN B O 1
ATOM 2101 N N . ASP B 2 99 ? 4.940 0.337 -36.903 1.00 55.43 344 ASP B N 1
ATOM 2102 C CA . ASP B 2 99 ? 4.776 -1.113 -36.895 1.00 66.77 344 ASP B CA 1
ATOM 2103 C C . ASP B 2 99 ? 3.410 -1.576 -37.426 1.00 58.94 344 ASP B C 1
ATOM 2104 O O . ASP B 2 99 ? 3.193 -2.767 -37.611 1.00 60.90 344 ASP B O 1
ATOM 2109 N N . GLY B 2 100 ? 2.487 -0.641 -37.637 1.00 54.70 345 GLY B N 1
ATOM 2110 C CA . GLY B 2 100 ? 1.139 -0.977 -38.076 1.00 57.40 345 GLY B CA 1
ATOM 2111 C C . GLY B 2 100 ? 0.150 -1.475 -37.013 1.00 61.97 345 GLY B C 1
ATOM 2112 O O . GLY B 2 100 ? -1.013 -1.723 -37.332 1.00 57.85 345 GLY B O 1
ATOM 2113 N N . ILE B 2 101 ? 0.606 -1.637 -35.771 1.00 50.96 346 ILE B N 1
ATOM 2114 C CA . ILE B 2 101 ? -0.244 -2.078 -34.650 1.00 54.43 346 ILE B CA 1
ATOM 2115 C C . ILE B 2 101 ? -1.442 -1.161 -34.392 1.00 48.15 346 ILE B C 1
ATOM 2116 O O . ILE B 2 101 ? -1.268 0.015 -34.148 1.00 51.11 346 ILE B O 1
ATOM 2121 N N . GLN B 2 102 ? -2.654 -1.699 -34.428 1.00 56.53 347 GLN B N 1
ATOM 2122 C CA . GLN B 2 102 ? -3.833 -0.914 -34.067 1.00 51.44 347 GLN B CA 1
ATOM 2123 C C . GLN B 2 102 ? -3.873 -0.601 -32.572 1.00 52.52 347 GLN B C 1
ATOM 2124 O O . GLN B 2 102 ? -3.863 -1.515 -31.738 1.00 48.69 347 GLN B O 1
ATOM 2130 N N . ARG B 2 103 ? -3.918 0.694 -32.249 1.00 47.80 348 ARG B N 1
ATOM 2131 C CA . ARG B 2 103 ? -4.010 1.167 -30.870 1.00 47.85 348 ARG B CA 1
ATOM 2132 C C . ARG B 2 103 ? -5.341 1.862 -30.656 1.00 50.40 348 ARG B C 1
ATOM 2133 O O . ARG B 2 103 ? -5.858 2.514 -31.554 1.00 54.36 348 ARG B O 1
ATOM 2141 N N . PRO B 2 104 ? -5.917 1.701 -29.467 1.00 54.26 349 PRO B N 1
ATOM 2142 C CA . PRO B 2 104 ? -7.196 2.355 -29.187 1.00 53.40 349 PRO B CA 1
ATOM 2143 C C . PRO B 2 104 ? -6.976 3.837 -29.074 1.00 41.70 349 PRO B C 1
ATOM 2144 O O . PRO B 2 104 ? -5.927 4.243 -28.593 1.00 47.69 349 PRO B O 1
ATOM 2148 N N . PRO B 2 105 ? -7.940 4.638 -29.528 1.00 45.63 350 PRO B N 1
ATOM 2149 C CA . PRO B 2 105 ? -7.865 6.091 -29.301 1.00 41.84 350 PRO B CA 1
ATOM 2150 C C . PRO B 2 105 ? -7.787 6.472 -27.814 1.00 39.62 350 PRO B C 1
ATOM 2151 O O . PRO B 2 105 ? -8.357 5.787 -26.950 1.00 38.89 350 PRO B O 1
ATOM 2155 N N . PHE B 2 106 ? -7.050 7.538 -27.525 1.00 38.33 351 PHE B N 1
ATOM 2156 C CA . PHE B 2 106 ? -7.167 8.245 -26.246 1.00 39.84 351 PHE B CA 1
ATOM 2157 C C . PHE B 2 106 ? -8.243 9.319 -26.354 1.00 43.39 351 PHE B C 1
ATOM 2158 O O . PHE B 2 106 ? -8.215 10.135 -27.280 1.00 39.43 351 PHE B O 1
ATOM 2166 N N . ARG B 2 107 ? -9.174 9.346 -25.408 1.00 42.52 352 ARG B N 1
ATOM 2167 C CA . ARG B 2 107 ? -10.159 10.417 -25.390 1.00 47.06 352 ARG B CA 1
ATOM 2168 C C . ARG B 2 107 ? -9.923 11.380 -24.230 1.00 42.99 352 ARG B C 1
ATOM 2169 O O . ARG B 2 107 ? -9.920 10.970 -23.070 1.00 38.37 352 ARG B O 1
ATOM 2177 N N . PHE B 2 108 ? -9.735 12.659 -24.560 1.00 44.68 353 PHE B N 1
ATOM 2178 C CA . PHE B 2 108 ? -9.546 13.700 -23.550 1.00 43.65 353 PHE B CA 1
ATOM 2179 C C . PHE B 2 108 ? -10.865 14.125 -22.936 1.00 43.14 353 PHE B C 1
ATOM 2180 O O . PHE B 2 108 ? -11.922 13.886 -23.515 1.00 45.22 353 PHE B O 1
ATOM 2188 N N . PRO B 2 109 ? -10.807 14.725 -21.736 1.00 51.90 354 PRO B N 1
ATOM 2189 C CA . PRO B 2 109 ? -12.006 15.321 -21.138 1.00 52.87 354 PRO B CA 1
ATOM 2190 C C . PRO B 2 109 ? -12.389 16.581 -21.899 1.00 55.21 354 PRO B C 1
ATOM 2191 O O . PRO B 2 109 ? -11.528 17.156 -22.579 1.00 52.81 354 PRO B O 1
ATOM 2195 N N . LYS B 2 110 ? -13.651 16.995 -21.785 1.00 55.33 355 LYS B N 1
ATOM 2196 C CA . LYS B 2 110 ? -14.116 18.246 -22.375 1.00 64.84 355 LYS B CA 1
ATOM 2197 C C . LYS B 2 110 ? -13.151 19.400 -22.102 1.00 63.81 355 LYS B C 1
ATOM 2198 O O . LYS B 2 110 ? -12.533 19.476 -21.029 1.00 56.72 355 LYS B O 1
ATOM 2204 N N . GLY B 2 111 ? -13.013 20.283 -23.088 1.00 62.50 356 GLY B N 1
ATOM 2205 C CA . GLY B 2 111 ? -12.099 21.407 -22.990 1.00 60.19 356 GLY B CA 1
ATOM 2206 C C . GLY B 2 111 ? -11.078 21.421 -24.111 1.00 68.08 356 GLY B C 1
ATOM 2207 O O . GLY B 2 111 ? -11.236 20.736 -25.127 1.00 73.12 356 GLY B O 1
ATOM 2208 N N . GLY B 2 112 ? -10.018 22.202 -23.924 1.00 63.20 357 GLY B N 1
ATOM 2209 C CA . GLY B 2 112 ? -8.988 22.338 -24.937 1.00 53.33 357 GLY B CA 1
ATOM 2210 C C . GLY B 2 112 ? -7.761 21.514 -24.608 1.00 52.72 357 GLY B C 1
ATOM 2211 O O . GLY B 2 112 ? -6.627 21.922 -24.870 1.00 52.36 357 GLY B O 1
ATOM 2212 N N . HIS B 2 113 ? -7.987 20.337 -24.037 1.00 49.54 358 HIS B N 1
ATOM 2213 C CA . HIS B 2 113 ? -6.884 19.491 -23.618 1.00 39.95 358 HIS B CA 1
ATOM 2214 C C . HIS B 2 113 ? -6.134 18.878 -24.795 1.00 37.24 358 HIS B C 1
ATOM 2215 O O . HIS B 2 113 ? -4.899 18.872 -24.809 1.00 40.25 358 HIS B O 1
ATOM 2222 N N . LEU B 2 114 ? -6.881 18.442 -25.806 1.00 38.73 359 LEU B N 1
ATOM 2223 C CA . LEU B 2 114 ? -6.294 17.954 -27.050 1.00 48.15 359 LEU B CA 1
ATOM 2224 C C . LEU B 2 114 ? -5.226 18.920 -27.588 1.00 44.83 359 LEU B C 1
ATOM 2225 O O . LEU B 2 114 ? -4.065 18.538 -27.798 1.00 35.02 359 LEU B O 1
ATOM 2230 N N . LEU B 2 115 ? -5.613 20.172 -27.803 1.00 43.21 360 LEU B N 1
ATOM 2231 C CA . LEU B 2 115 ? -4.663 21.165 -28.323 1.00 43.35 360 LEU B CA 1
ATOM 2232 C C . LEU B 2 115 ? -3.467 21.378 -27.396 1.00 44.79 360 LEU B C 1
ATOM 2233 O O . LEU B 2 115 ? -2.328 21.487 -27.859 1.00 47.68 360 LEU B O 1
ATOM 2238 N N . GLN B 2 116 ? -3.732 21.432 -26.092 1.00 35.78 361 GLN B N 1
ATOM 2239 C CA . GLN B 2 116 ? -2.676 21.585 -25.098 1.00 37.90 361 GLN B CA 1
ATOM 2240 C C . GLN B 2 116 ? -1.655 20.450 -25.198 1.00 38.30 361 GLN B C 1
ATOM 2241 O O . GLN B 2 116 ? -0.443 20.682 -25.182 1.00 42.29 361 GLN B O 1
ATOM 2247 N N . PHE B 2 117 ? -2.156 19.223 -25.305 1.00 36.54 362 PHE B N 1
ATOM 2248 C CA . PHE B 2 117 ? -1.288 18.064 -25.485 1.00 38.46 362 PHE B CA 1
ATOM 2249 C C . PHE B 2 117 ? -0.484 18.189 -26.794 1.00 35.75 362 PHE B C 1
ATOM 2250 O O . PHE B 2 117 ? 0.734 18.007 -26.811 1.00 36.66 362 PHE B O 1
ATOM 2258 N N . LEU B 2 118 ? -1.167 18.492 -27.889 1.00 29.43 363 LEU B N 1
ATOM 2259 C CA . LEU B 2 118 ? -0.452 18.718 -29.143 1.00 35.54 363 LEU B CA 1
ATOM 2260 C C . LEU B 2 118 ? 0.617 19.797 -28.977 1.00 40.15 363 LEU B C 1
ATOM 2261 O O . LEU B 2 118 ? 1.721 19.654 -29.484 1.00 43.42 363 LEU B O 1
ATOM 2266 N N . SER B 2 119 ? 0.313 20.842 -28.212 1.00 40.92 364 SER B N 1
ATOM 2267 C CA . SER B 2 119 ? 1.265 21.927 -28.023 1.00 31.21 364 SER B CA 1
ATOM 2268 C C . SER B 2 119 ? 2.506 21.539 -27.210 1.00 38.15 364 SER B C 1
ATOM 2269 O O . SER B 2 119 ? 3.631 21.865 -27.599 1.00 38.64 364 SER B O 1
ATOM 2272 N N . CYS B 2 120 ? 2.312 20.824 -26.100 1.00 37.08 365 CYS B N 1
ATOM 2273 C CA . CYS B 2 120 ? 3.451 20.329 -25.323 1.00 39.43 365 CYS B CA 1
ATOM 2274 C C . CYS B 2 120 ? 4.259 19.274 -26.089 1.00 46.62 365 CYS B C 1
ATOM 2275 O O . CYS B 2 120 ? 5.489 19.253 -26.012 1.00 48.17 365 CYS B O 1
ATOM 2278 N N . LEU B 2 121 ? 3.568 18.401 -26.820 1.00 42.53 366 LEU B N 1
ATOM 2279 C CA . LEU B 2 121 ? 4.230 17.490 -27.759 1.00 47.86 366 LEU B CA 1
ATOM 2280 C C . LEU B 2 121 ? 5.140 18.276 -28.720 1.00 40.82 366 LEU B C 1
ATOM 2281 O O . LEU B 2 121 ? 6.320 17.962 -28.868 1.00 46.17 366 LEU B O 1
ATOM 2286 N N . GLU B 2 122 ? 4.590 19.297 -29.369 1.00 46.25 367 GLU B N 1
ATOM 2287 C CA . GLU B 2 122 ? 5.389 20.148 -30.262 1.00 48.78 367 GLU B CA 1
ATOM 2288 C C . GLU B 2 122 ? 6.576 20.798 -29.532 1.00 54.33 367 GLU B C 1
ATOM 2289 O O . GLU B 2 122 ? 7.723 20.702 -29.982 1.00 48.47 367 GLU B O 1
ATOM 2295 N N . ASN B 2 123 ? 6.308 21.431 -28.392 1.00 48.18 368 ASN B N 1
ATOM 2296 C CA . ASN B 2 123 ? 7.364 22.152 -27.693 1.00 55.69 368 ASN B CA 1
ATOM 2297 C C . ASN B 2 123 ? 8.526 21.245 -27.305 1.00 61.40 368 ASN B C 1
ATOM 2298 O O . ASN B 2 123 ? 9.671 21.687 -27.237 1.00 66.50 368 ASN B O 1
ATOM 2303 N N . GLY B 2 124 ? 8.228 19.965 -27.104 1.00 67.90 369 GLY B N 1
ATOM 2304 C CA . GLY B 2 124 ? 9.223 18.998 -26.674 1.00 69.44 369 GLY B CA 1
ATOM 2305 C C . GLY B 2 124 ? 10.016 18.342 -27.790 1.00 73.64 369 GLY B C 1
ATOM 2306 O O . GLY B 2 124 ? 11.169 17.956 -27.591 1.00 78.48 369 GLY B O 1
ATOM 2307 N N . LEU B 2 125 ? 9.401 18.198 -28.959 1.00 63.09 370 LEU B N 1
ATOM 2308 C CA . LEU B 2 125 ? 10.078 17.583 -30.094 1.00 63.07 370 LEU B CA 1
ATOM 2309 C C . LEU B 2 125 ? 11.263 18.437 -30.530 1.00 69.13 370 LEU B C 1
ATOM 2310 O O . LEU B 2 125 ? 12.309 17.922 -30.947 1.00 62.83 370 LEU B O 1
ATOM 2315 N N . LEU B 2 126 ? 11.081 19.748 -30.424 1.00 78.13 371 LEU B 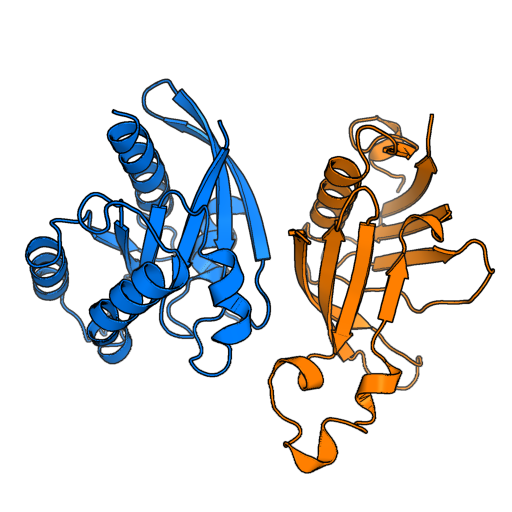N 1
ATOM 2316 C CA . LEU B 2 126 ? 12.117 20.709 -30.769 1.00 80.69 371 LEU B CA 1
ATOM 2317 C C . LEU B 2 126 ? 13.390 20.474 -29.950 1.00 83.30 371 LEU B C 1
ATOM 2318 O O . LEU B 2 126 ? 13.326 19.994 -28.815 1.00 79.23 371 LEU B O 1
ATOM 2323 N N . PRO B 2 127 ? 14.557 20.804 -30.529 1.00 81.53 372 PRO B N 1
ATOM 2324 C CA . PRO B 2 127 ? 14.713 21.379 -31.871 1.00 77.68 372 PRO B CA 1
ATOM 2325 C C . PRO B 2 127 ? 14.909 20.330 -32.967 1.00 75.97 372 PRO B C 1
ATOM 2326 O O . PRO B 2 127 ? 14.864 20.669 -34.145 1.00 67.18 372 PRO B O 1
ATOM 2330 N N . HIS B 2 128 ? 15.118 19.075 -32.588 1.00 95.29 373 HIS B N 1
ATOM 2331 C CA . HIS B 2 128 ? 15.415 18.033 -33.566 1.00 111.57 373 HIS B CA 1
ATOM 2332 C C . HIS B 2 128 ? 14.182 17.543 -34.322 1.00 99.22 373 HIS B C 1
ATOM 2333 O O . HIS B 2 128 ? 14.285 17.092 -35.461 1.00 97.49 373 HIS B O 1
ATOM 2340 N N . GLY B 2 129 ? 13.019 17.636 -33.684 1.00 8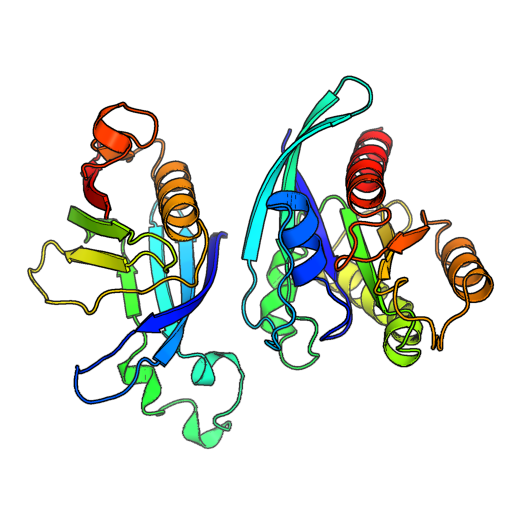1.93 374 GLY B N 1
ATOM 2341 C CA . GLY B 2 129 ? 11.775 17.225 -34.306 1.00 71.38 374 GLY B CA 1
ATOM 2342 C C . GLY B 2 129 ? 10.694 18.293 -34.291 1.00 69.52 374 GLY B C 1
ATOM 2343 O O . GLY B 2 129 ? 10.838 19.328 -33.634 1.00 65.66 374 GLY B O 1
ATOM 2344 N N . GLN B 2 130 ? 9.607 18.034 -35.018 1.00 66.98 375 GLN B N 1
ATOM 2345 C CA . GLN B 2 130 ? 8.440 18.914 -35.016 1.00 65.28 375 GLN B CA 1
ATOM 2346 C C . GLN B 2 130 ? 7.216 18.252 -35.664 1.00 54.10 375 GLN B C 1
ATOM 2347 O O . GLN B 2 130 ? 7.338 17.257 -36.366 1.00 54.58 375 GLN B O 1
ATOM 2353 N N . LEU B 2 131 ? 6.041 18.818 -35.410 1.00 49.57 376 LEU B N 1
ATOM 2354 C CA . LEU B 2 131 ? 4.798 18.433 -36.072 1.00 42.21 376 LEU B CA 1
ATOM 2355 C C . LEU B 2 131 ? 4.671 19.045 -37.479 1.00 47.36 376 LEU B C 1
ATOM 2356 O O . LEU B 2 131 ? 5.074 20.189 -37.722 1.00 58.17 376 LEU B O 1
ATOM 2361 N N . ASP B 2 132 ? 4.108 18.275 -38.403 1.00 58.29 377 ASP B N 1
ATOM 2362 C CA . ASP B 2 132 ? 3.871 18.726 -39.775 1.00 59.65 377 ASP B CA 1
ATOM 2363 C C . ASP B 2 132 ? 2.415 18.454 -40.136 1.00 55.39 377 ASP B C 1
ATOM 2364 O O . ASP B 2 132 ? 1.964 17.328 -40.025 1.00 62.60 377 ASP B O 1
ATOM 2369 N N . PRO B 2 133 ? 1.655 19.495 -40.509 1.00 56.53 378 PRO B N 1
ATOM 2370 C CA . PRO B 2 133 ? 2.053 20.905 -40.572 1.00 62.23 378 PRO B CA 1
ATOM 2371 C C . PRO B 2 133 ? 2.153 21.491 -39.166 1.00 47.65 378 PRO B C 1
ATOM 2372 O O . PRO B 2 133 ? 1.643 20.899 -38.220 1.00 53.62 378 PRO B O 1
ATOM 2376 N N . PRO B 2 134 ? 2.811 22.645 -39.016 1.00 59.13 379 PRO B N 1
ATOM 2377 C CA . PRO B 2 134 ? 2.962 23.210 -37.666 1.00 52.62 379 PRO B CA 1
ATOM 2378 C C . PRO B 2 134 ? 1.633 23.662 -37.076 1.00 46.62 379 PRO B C 1
ATOM 2379 O O . PRO B 2 134 ? 0.743 24.109 -37.805 1.00 56.77 379 PRO B O 1
ATOM 2383 N N . LEU B 2 135 ? 1.521 23.543 -35.759 1.00 45.46 380 LEU B N 1
ATOM 2384 C CA . LEU B 2 135 ? 0.330 23.950 -35.022 1.00 50.06 380 LEU B CA 1
ATOM 2385 C C . LEU B 2 135 ? -0.051 25.402 -35.290 1.00 49.76 380 LEU B C 1
ATOM 2386 O O . LEU B 2 135 ? -1.230 25.729 -35.418 1.00 56.55 380 LEU B O 1
ATOM 2391 N N . TRP B 2 136 ? 0.952 26.271 -35.368 1.00 46.57 381 TRP B N 1
ATOM 2392 C CA . TRP B 2 136 ? 0.726 27.682 -35.693 1.00 48.51 381 TRP B CA 1
ATOM 2393 C C . TRP B 2 136 ? 0.342 27.989 -37.148 1.00 54.26 381 TRP B C 1
ATOM 2394 O O . TRP B 2 136 ? 0.008 29.128 -37.466 1.00 50.74 381 TRP B O 1
ATOM 2405 N N . SER B 2 137 ? 0.411 27.004 -38.038 1.00 49.49 382 SER B N 1
ATOM 2406 C CA . SER B 2 137 ? 0.152 27.293 -39.452 1.00 52.60 382 SER B CA 1
ATOM 2407 C C . SER B 2 137 ? -1.322 27.199 -39.777 1.00 53.00 382 SER B C 1
ATOM 2408 O O . SER B 2 137 ? -2.091 26.590 -39.044 1.00 58.18 382 SER B O 1
ATOM 2411 N N . GLN B 2 138 ? -1.703 27.822 -40.881 1.00 58.98 383 GLN B N 1
ATOM 2412 C CA . GLN B 2 138 ? -3.056 27.746 -41.406 1.00 63.36 383 GLN B CA 1
ATOM 2413 C C . GLN B 2 138 ? -3.534 26.288 -41.555 1.00 65.58 383 GLN B C 1
ATOM 2414 O O . GLN B 2 138 ? -4.659 25.979 -41.185 1.00 65.53 383 GLN B O 1
ATOM 2420 N N . ARG B 2 139 ? -2.692 25.406 -42.096 1.00 56.30 384 ARG B N 1
ATOM 2421 C CA . ARG B 2 139 ? -3.033 23.982 -42.183 1.00 66.86 384 ARG B CA 1
ATOM 2422 C C . ARG B 2 139 ? -3.160 23.350 -40.794 1.00 69.15 384 ARG B C 1
ATOM 2423 O O . ARG B 2 139 ? -3.959 22.437 -40.590 1.00 74.14 384 ARG B O 1
ATOM 2431 N N . GLY B 2 140 ? -2.385 23.860 -39.840 1.00 64.33 385 GLY B N 1
ATOM 2432 C CA . GLY B 2 140 ? -2.338 23.316 -38.495 1.00 56.18 385 GLY B CA 1
ATOM 2433 C C . GLY B 2 140 ? -3.601 23.456 -37.662 1.00 70.82 385 GLY B C 1
ATOM 2434 O O . GLY B 2 140 ? -3.676 22.903 -36.566 1.00 76.72 385 GLY B O 1
ATOM 2435 N N . LYS B 2 141 ? -4.592 24.189 -38.160 1.00 93.74 386 LYS B N 1
ATOM 2436 C CA . LYS B 2 141 ? -5.850 24.342 -37.427 1.00 104.05 386 LYS B CA 1
ATOM 2437 C C . LYS B 2 141 ? -6.934 23.361 -37.900 1.00 108.75 386 LYS B C 1
ATOM 2438 O O . LYS B 2 141 ? -8.117 23.547 -37.619 1.00 115.56 386 LYS B O 1
ATOM 2444 N N . GLY B 2 142 ? -6.519 22.320 -38.618 1.00 97.69 387 GLY B N 1
ATOM 2445 C CA . GLY B 2 142 ? -7.415 21.243 -39.000 1.00 92.56 387 GLY B CA 1
ATOM 2446 C C . GLY B 2 142 ? -8.401 21.605 -40.091 1.00 100.04 387 GLY B C 1
ATOM 2447 O O . GLY B 2 142 ? -8.330 22.684 -40.676 1.00 102.54 387 GLY B O 1
ATOM 2448 N N . LYS B 2 143 ? -9.319 20.685 -40.375 1.00 109.70 388 LYS B N 1
ATOM 2449 C CA . LYS B 2 143 ? -10.350 20.897 -41.388 1.00 115.15 388 LYS B CA 1
ATOM 2450 C C . LYS B 2 143 ? -11.703 20.406 -40.880 1.00 112.75 388 LYS B C 1
ATOM 2451 O O . LYS B 2 143 ? -11.784 19.373 -40.215 1.00 103.12 388 LYS B O 1
ATOM 2457 N N . VAL B 2 144 ? -12.761 21.147 -41.207 1.00 116.55 389 VAL B N 1
ATOM 2458 C CA . VAL B 2 144 ? -14.109 20.832 -40.731 1.00 111.87 389 VAL B CA 1
ATOM 2459 C C . VAL B 2 144 ? -14.928 20.035 -41.751 1.00 109.74 389 VAL B C 1
ATOM 2460 O O . VAL B 2 144 ? -14.883 20.302 -42.954 1.00 108.78 389 VAL B O 1
ATOM 2464 N N . ALA B 2 169 ? -17.758 19.600 -36.637 1.00 126.26 414 ALA B N 1
ATOM 2465 C CA . ALA B 2 169 ? -16.669 18.730 -36.203 1.00 121.66 414 ALA B CA 1
ATOM 2466 C C . ALA B 2 169 ? -15.321 19.284 -36.660 1.00 116.34 414 ALA B C 1
ATOM 2467 O O . ALA B 2 169 ? -15.275 20.259 -37.406 1.00 124.66 414 ALA B O 1
ATOM 2469 N N . THR B 2 170 ? -14.228 18.676 -36.199 1.00 92.66 415 THR B N 1
ATOM 2470 C CA . THR B 2 170 ? -12.881 19.045 -36.657 1.00 83.85 415 THR B CA 1
ATOM 2471 C C . THR B 2 170 ? -11.932 17.841 -36.655 1.00 79.89 415 THR B C 1
ATOM 2472 O O . THR B 2 170 ? -11.969 16.997 -35.758 1.00 74.24 415 THR B O 1
ATOM 2476 N N . ASP B 2 171 ? -11.074 17.774 -37.667 1.00 86.26 416 ASP B N 1
ATOM 2477 C CA . ASP B 2 171 ? -10.202 16.626 -37.861 1.00 79.98 416 ASP B CA 1
ATOM 2478 C C . ASP B 2 171 ? -8.765 17.063 -38.142 1.00 77.59 416 ASP B C 1
ATOM 2479 O O . ASP B 2 171 ? -8.513 17.893 -39.007 1.00 76.80 416 ASP B O 1
ATOM 2484 N N . TYR B 2 172 ? -7.827 16.504 -37.392 1.00 76.05 417 TYR B N 1
ATOM 2485 C CA . TYR B 2 172 ? -6.422 16.830 -37.558 1.00 69.65 417 TYR B CA 1
ATOM 2486 C C . TYR B 2 172 ? -5.636 15.575 -37.958 1.00 64.49 417 TYR B C 1
ATOM 2487 O O . TYR B 2 172 ? -5.883 14.489 -37.434 1.00 63.79 417 TYR B O 1
ATOM 2496 N N . VAL B 2 173 ? -4.698 15.721 -38.889 1.00 50.05 418 VAL B N 1
ATOM 2497 C CA . VAL B 2 173 ? -3.655 14.718 -39.069 1.00 57.66 418 VAL B CA 1
ATOM 2498 C C . VAL B 2 173 ? -2.281 15.369 -38.959 1.00 44.60 418 VAL B C 1
ATOM 2499 O O . VAL B 2 173 ? -1.946 16.246 -39.710 1.00 46.12 418 VAL B O 1
ATOM 2503 N N . PHE B 2 174 ? -1.471 14.930 -38.022 1.00 43.80 419 PHE B N 1
ATOM 2504 C CA . PHE B 2 174 ? -0.121 15.460 -37.926 1.00 46.88 419 PHE B CA 1
ATOM 2505 C C . PHE B 2 174 ? 0.918 14.364 -38.146 1.00 52.42 419 PHE B C 1
ATOM 2506 O O . PHE B 2 174 ? 0.751 13.221 -37.707 1.00 48.60 419 PHE B O 1
ATOM 2514 N N . ARG B 2 175 ? 2.003 14.732 -38.810 1.00 48.67 420 ARG B N 1
ATOM 2515 C CA . ARG B 2 175 ? 3.152 13.858 -38.935 1.00 46.46 420 ARG B CA 1
ATOM 2516 C C . ARG B 2 175 ? 4.263 14.377 -38.023 1.00 52.96 420 ARG B C 1
ATOM 2517 O O . ARG B 2 175 ? 4.391 15.580 -37.833 1.00 57.15 420 ARG B O 1
ATOM 2525 N N . ILE B 2 176 ? 5.046 13.478 -37.436 1.00 52.13 421 ILE B N 1
ATOM 2526 C CA . ILE B 2 176 ? 6.224 13.887 -36.686 1.00 43.44 421 ILE B CA 1
ATOM 2527 C C . ILE B 2 176 ? 7.410 13.858 -37.614 1.00 47.88 421 ILE B C 1
ATOM 2528 O O . ILE B 2 176 ? 7.658 12.859 -38.272 1.00 59.13 421 ILE B O 1
ATOM 2533 N N . ILE B 2 177 ? 8.151 14.957 -37.646 1.00 59.95 422 ILE B N 1
ATOM 2534 C CA . ILE B 2 177 ? 9.172 15.186 -38.656 1.00 67.56 422 ILE B CA 1
ATOM 2535 C C . ILE B 2 177 ? 10.509 15.458 -37.975 1.00 79.00 422 ILE B C 1
ATOM 2536 O O . ILE B 2 177 ? 10.542 16.044 -36.898 1.00 83.99 422 ILE B O 1
ATOM 2541 N N . TYR B 2 178 ? 11.602 14.999 -38.578 1.00 84.96 423 TYR B N 1
ATOM 2542 C CA . TYR B 2 178 ? 12.937 15.358 -38.115 1.00 84.84 423 TYR B CA 1
ATOM 2543 C C . TYR B 2 178 ? 13.726 15.879 -39.303 1.00 97.53 423 TYR B C 1
ATOM 2544 O O . TYR B 2 178 ? 14.079 15.109 -40.194 1.00 100.67 423 TYR B O 1
ATOM 2553 N N . PRO B 2 179 ? 13.984 17.197 -39.330 1.00 109.13 424 PRO B N 1
ATOM 2554 C CA . PRO B 2 179 ? 14.694 17.896 -40.411 1.00 113.18 424 PRO B CA 1
ATOM 2555 C C . PRO B 2 179 ? 16.089 17.345 -40.680 1.00 117.69 424 PRO B C 1
ATOM 2556 O O . PRO B 2 179 ? 16.715 17.800 -41.640 1.00 123.17 424 PRO B O 1
#

CATH classification: 3.40.50.300

B-factor: mean 56.33, std 24.42, range [18.64, 158.17]

Foldseek 3Di:
DEAEEEEEFAWPLQQVLLQCCQAPVDGDPDDDFDQAKDWDWDWDAAPRRTYIYIYIYDGRDPVSLVRPLQPLAPHQEYEYEGEQADVVRVVCSVVRLVSSCVRHVDPDSLLGAYAYEHEPLVDPNGDHDPVNSCVVCCVRRVHHYAYYYSVVGGCSNVRVSVRVVSSVVSVD/DDWLDKAWQWWWDPDPVDDTFTWMWTWDDDDLKIKIKTAGPCLVVVPPDPVCNVPDPRVVVIDMGTCVQFFKWKKAAAPPAWIWIFTQGPVRDGDTITTHGPDCVVVVVLVSVQVSNPDQKHKPPHCPDPVNQADDNGIDMIGIDGD